Protein AF-A0A7S0CTA8-F1 (afdb_monomer_lite)

Sequence (219 aa):
KFVRYISKLVYDNGHRTMCLMKARNDEKKKVIGGICYRPFFKLRFAEIVFCAVVGHEQVRGCGSQLMNHLKEHLGKDGVTHFVTYADDGAVGFFKKQGFSAELNQPKKTYNGHIKEYKGGQLMDCKLDPTGVASLYHGLGDGQNVQDGVYPKGARVEVQFLDKKSETGHRWCAAKIVNSKVGKDGKIHYFIHYPGWNKKWDCWTVPEHIRPDLNYRVDP

Structure (mmCIF, N/CA/C/O backbone):
data_AF-A0A7S0CTA8-F1
#
_entry.id   AF-A0A7S0CTA8-F1
#
loop_
_atom_site.grou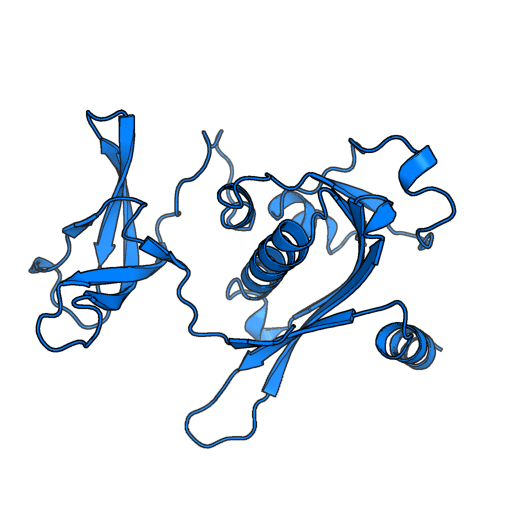p_PDB
_atom_site.id
_atom_site.type_symbol
_atom_site.label_atom_id
_atom_site.label_alt_id
_atom_site.label_comp_id
_atom_site.label_asym_id
_atom_site.label_entity_id
_atom_site.label_seq_id
_atom_site.pdbx_PDB_ins_code
_atom_site.Cartn_x
_atom_site.Cartn_y
_atom_site.Cartn_z
_atom_site.occupancy
_atom_site.B_iso_or_equiv
_atom_site.auth_seq_id
_atom_site.auth_comp_id
_atom_site.auth_asym_id
_atom_site.auth_atom_id
_atom_site.pdbx_PDB_model_num
ATOM 1 N N . LYS A 1 1 ? -7.062 -28.023 2.240 1.00 62.03 1 LYS A N 1
ATOM 2 C CA . LYS A 1 1 ? -7.596 -27.172 3.342 1.00 62.03 1 LYS A CA 1
ATOM 3 C C . LYS A 1 1 ? -7.294 -25.684 3.120 1.00 62.03 1 LYS A C 1
ATOM 5 O O . LYS A 1 1 ? -8.227 -24.900 3.179 1.00 62.03 1 LYS A O 1
ATOM 10 N N . PHE A 1 2 ? -6.057 -25.314 2.768 1.00 70.06 2 PHE A N 1
ATOM 11 C CA . PHE A 1 2 ? -5.647 -23.923 2.510 1.00 70.06 2 PHE A CA 1
ATOM 12 C C . PHE A 1 2 ? -6.347 -23.248 1.309 1.00 70.06 2 PHE A C 1
ATOM 14 O O . PHE A 1 2 ? -6.924 -22.182 1.466 1.00 70.06 2 PHE A O 1
ATOM 21 N N . VAL A 1 3 ? -6.422 -23.907 0.144 1.00 74.81 3 VAL A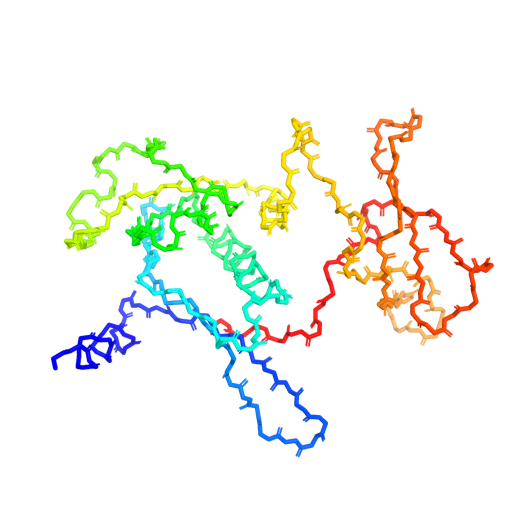 N 1
ATOM 22 C CA . VAL A 1 3 ? -7.109 -23.350 -1.046 1.00 74.81 3 VAL A CA 1
ATOM 23 C C . VAL A 1 3 ? -8.583 -23.033 -0.764 1.00 74.81 3 VAL A C 1
ATOM 25 O O . VAL A 1 3 ? -9.059 -21.948 -1.073 1.00 74.81 3 VAL A O 1
ATOM 28 N N . ARG A 1 4 ? -9.291 -23.940 -0.075 1.00 77.81 4 ARG A N 1
ATOM 29 C CA . ARG A 1 4 ? -10.695 -23.739 0.326 1.00 77.81 4 ARG A CA 1
ATOM 30 C C . ARG A 1 4 ? -10.869 -22.562 1.295 1.00 77.81 4 ARG A C 1
ATOM 32 O O . ARG A 1 4 ? -11.903 -21.906 1.264 1.00 77.81 4 ARG A O 1
ATOM 39 N N . TYR A 1 5 ? -9.875 -22.306 2.146 1.00 81.62 5 TYR A N 1
ATOM 40 C CA . TYR A 1 5 ? -9.869 -21.163 3.056 1.00 81.62 5 TYR A CA 1
ATOM 41 C C . TYR A 1 5 ? -9.707 -19.841 2.298 1.00 81.62 5 TYR A C 1
ATOM 43 O O . TYR A 1 5 ? -10.494 -18.923 2.517 1.00 81.62 5 TYR A O 1
ATOM 51 N N . ILE A 1 6 ? -8.759 -19.783 1.356 1.00 82.56 6 ILE A N 1
ATOM 52 C CA . ILE A 1 6 ? -8.546 -18.608 0.501 1.00 82.56 6 ILE A CA 1
ATOM 53 C C . ILE A 1 6 ? -9.799 -18.314 -0.317 1.00 82.56 6 ILE A C 1
ATOM 55 O O . ILE A 1 6 ? -10.314 -17.205 -0.247 1.00 82.56 6 ILE A O 1
ATOM 59 N N . SER A 1 7 ? -10.335 -19.304 -1.037 1.00 84.00 7 SER A N 1
ATOM 60 C CA . SER A 1 7 ? -11.529 -19.102 -1.864 1.00 84.00 7 SER A CA 1
ATOM 61 C C . SER A 1 7 ? -12.712 -18.610 -1.036 1.00 84.00 7 SER A C 1
ATOM 63 O O . SER A 1 7 ? -13.410 -17.701 -1.462 1.00 84.00 7 SER A O 1
ATOM 65 N N . LYS A 1 8 ? -12.914 -19.150 0.174 1.00 86.69 8 LYS A N 1
ATOM 66 C CA . LYS A 1 8 ? -13.998 -18.695 1.050 1.00 86.69 8 LYS A CA 1
ATOM 67 C C . LYS A 1 8 ? -13.886 -17.207 1.381 1.00 86.69 8 LYS A C 1
ATOM 69 O O . LYS A 1 8 ? -14.916 -16.565 1.480 1.00 86.69 8 LYS A O 1
ATOM 74 N N . LEU A 1 9 ? -12.676 -16.687 1.583 1.00 85.50 9 LEU A N 1
ATOM 75 C CA . LEU A 1 9 ? -12.471 -15.283 1.941 1.00 85.50 9 LEU A CA 1
ATOM 76 C C . LEU A 1 9 ? -12.464 -14.355 0.736 1.00 85.50 9 LEU A C 1
ATOM 78 O O . LEU A 1 9 ? -13.067 -13.296 0.796 1.00 85.50 9 LEU A O 1
ATOM 82 N N . VAL A 1 10 ? -11.833 -14.765 -0.362 1.00 86.88 10 VAL A N 1
ATOM 83 C CA . VAL A 1 10 ? -11.799 -13.971 -1.597 1.00 86.88 10 VAL A CA 1
ATOM 84 C C . VAL A 1 10 ? -13.204 -13.786 -2.180 1.00 86.88 10 VAL A C 1
ATOM 86 O O . VAL A 1 10 ? -13.493 -12.728 -2.724 1.00 86.88 10 VAL A O 1
ATOM 89 N N . TYR A 1 11 ? -14.084 -14.785 -2.041 1.00 87.31 11 TYR A N 1
ATOM 90 C CA . TYR A 1 11 ? -15.475 -14.724 -2.509 1.00 87.31 11 TYR A CA 1
ATOM 91 C C . TYR A 1 11 ? -16.486 -14.331 -1.419 1.00 87.31 11 TYR A C 1
ATOM 93 O O . TYR A 1 11 ? -17.692 -14.438 -1.635 1.00 87.31 11 TYR A O 1
ATOM 101 N N . ASP A 1 12 ? -16.031 -13.917 -0.236 1.00 90.44 12 ASP A N 1
ATOM 102 C CA . ASP A 1 12 ? -16.925 -13.430 0.813 1.00 90.44 12 ASP A CA 1
ATOM 103 C C . ASP A 1 12 ? -17.381 -11.998 0.499 1.00 90.44 12 ASP A C 1
ATOM 105 O O . ASP A 1 12 ? -16.560 -11.135 0.205 1.00 90.44 12 ASP A O 1
ATOM 109 N N . ASN A 1 13 ? -18.681 -11.718 0.620 1.00 86.75 13 ASN A N 1
ATOM 110 C CA . ASN A 1 13 ? -19.255 -10.403 0.289 1.00 86.75 13 ASN A CA 1
ATOM 111 C C . ASN A 1 13 ? -18.706 -9.246 1.143 1.00 86.75 13 ASN A C 1
ATOM 113 O O . ASN A 1 13 ? -18.844 -8.082 0.769 1.00 86.75 13 ASN A O 1
ATOM 117 N N . GLY A 1 14 ? -18.126 -9.538 2.311 1.00 88.44 14 GLY A N 1
ATOM 118 C CA . GLY A 1 14 ? -17.473 -8.539 3.150 1.00 88.44 14 GLY A CA 1
ATOM 119 C C . GLY A 1 14 ? -16.063 -8.178 2.683 1.00 88.44 14 GLY A C 1
ATOM 120 O O . GLY A 1 14 ? -15.514 -7.188 3.160 1.00 88.44 14 GLY A O 1
ATOM 121 N N . HIS A 1 15 ? -15.473 -8.960 1.780 1.00 93.06 15 HIS A N 1
ATOM 122 C CA . HIS A 1 15 ? -14.113 -8.779 1.294 1.00 93.06 15 HIS A CA 1
ATOM 123 C C . HIS A 1 15 ? -14.116 -8.186 -0.116 1.00 93.06 15 HIS A C 1
ATOM 125 O O . HIS A 1 15 ? -15.040 -8.366 -0.905 1.00 93.06 15 HIS A O 1
ATOM 131 N N . ARG A 1 16 ? -13.056 -7.449 -0.429 1.00 93.56 16 ARG A N 1
ATOM 132 C CA . ARG A 1 16 ? -12.786 -6.859 -1.740 1.00 93.56 16 ARG A CA 1
ATOM 133 C C . ARG A 1 16 ? -11.348 -7.162 -2.125 1.00 93.56 16 ARG A C 1
ATOM 135 O O . ARG A 1 16 ? -10.502 -7.328 -1.248 1.00 93.56 16 ARG A O 1
ATOM 142 N N . THR A 1 17 ? -11.064 -7.246 -3.421 1.00 93.25 17 THR A N 1
ATOM 143 C CA . THR A 1 17 ? -9.716 -7.564 -3.904 1.00 93.25 17 THR A CA 1
ATOM 144 C C . THR A 1 17 ? -9.284 -6.587 -4.980 1.00 93.25 17 THR A C 1
ATOM 146 O O . THR A 1 17 ? -9.761 -6.658 -6.104 1.00 93.25 17 THR A O 1
ATOM 149 N N . MET A 1 18 ? -8.303 -5.750 -4.651 1.00 91.00 18 MET A N 1
ATOM 150 C CA . MET A 1 18 ? -7.644 -4.889 -5.625 1.00 91.00 18 MET A CA 1
ATOM 151 C C . MET A 1 18 ? -6.635 -5.712 -6.426 1.00 91.00 18 MET A C 1
ATOM 153 O O . MET A 1 18 ? -5.738 -6.330 -5.842 1.00 91.00 18 MET A O 1
ATOM 157 N N . CYS A 1 19 ? -6.766 -5.723 -7.751 1.00 89.69 19 CYS A N 1
ATOM 158 C CA . CYS A 1 19 ? -5.948 -6.544 -8.641 1.00 89.69 19 CYS A CA 1
ATOM 159 C C . CYS A 1 19 ? -4.958 -5.699 -9.446 1.00 89.69 19 CYS A C 1
ATOM 161 O O . CYS A 1 19 ? -5.317 -4.700 -10.069 1.00 89.69 19 CYS A O 1
ATOM 163 N N . LEU A 1 20 ? -3.704 -6.153 -9.502 1.00 82.75 20 LEU A N 1
ATOM 164 C CA . LEU A 1 20 ? -2.698 -5.610 -10.408 1.00 82.75 20 LEU A CA 1
ATOM 165 C C . LEU A 1 20 ? -2.731 -6.393 -11.714 1.00 82.75 20 LEU A C 1
ATOM 167 O O . LEU A 1 20 ? -2.429 -7.593 -11.735 1.00 82.75 20 LEU A O 1
ATOM 171 N N . MET A 1 21 ? -3.062 -5.715 -12.809 1.00 82.56 21 MET A N 1
ATOM 172 C CA . MET A 1 21 ? -3.131 -6.330 -14.127 1.00 82.56 21 MET A CA 1
ATOM 173 C C . MET A 1 21 ? -2.030 -5.817 -15.045 1.00 82.56 21 MET A C 1
ATOM 175 O O . MET A 1 21 ? -1.797 -4.615 -15.181 1.00 82.56 21 MET A O 1
ATOM 179 N N . LYS A 1 22 ? -1.382 -6.753 -15.737 1.00 75.19 22 LYS A N 1
ATOM 180 C CA . LYS A 1 22 ? -0.426 -6.460 -16.801 1.00 75.19 22 LYS A CA 1
ATOM 181 C C . LYS A 1 22 ? -1.115 -6.645 -18.147 1.00 75.19 22 LYS A C 1
ATOM 183 O O . LYS A 1 22 ? -1.588 -7.741 -18.455 1.00 75.19 22 LYS A O 1
ATOM 188 N N . ALA A 1 23 ? -1.163 -5.576 -18.935 1.00 67.06 23 ALA A N 1
ATOM 189 C CA . ALA A 1 23 ? -1.496 -5.657 -20.350 1.00 67.06 23 ALA A CA 1
ATOM 190 C C . ALA A 1 23 ? -0.215 -5.969 -21.135 1.00 67.06 23 ALA A C 1
ATOM 192 O O . ALA A 1 23 ? 0.830 -5.362 -20.889 1.00 67.06 23 ALA A O 1
ATOM 193 N N . ARG A 1 24 ? -0.277 -6.925 -22.059 1.00 58.31 24 ARG A N 1
ATOM 194 C CA . ARG A 1 24 ? 0.709 -7.059 -23.136 1.00 58.31 24 ARG A CA 1
ATOM 195 C C . ARG A 1 24 ? 0.019 -6.651 -24.431 1.00 58.31 24 ARG A C 1
ATOM 197 O O . ARG A 1 24 ? -1.159 -6.953 -24.586 1.00 58.31 24 ARG A O 1
ATOM 204 N N . ASN A 1 25 ? 0.736 -5.928 -25.290 1.00 52.78 25 ASN A N 1
ATOM 205 C CA . ASN A 1 25 ? 0.257 -5.429 -26.582 1.00 52.78 25 ASN A CA 1
ATOM 206 C C . ASN A 1 25 ? -0.387 -6.576 -27.394 1.00 52.78 25 ASN A C 1
ATOM 208 O O . ASN A 1 25 ? 0.345 -7.365 -27.977 1.00 52.78 25 ASN A O 1
ATOM 212 N N . ASP A 1 26 ? -1.725 -6.650 -27.383 1.00 56.88 26 ASP A N 1
ATOM 213 C CA . ASP A 1 26 ? -2.615 -7.662 -27.997 1.00 56.88 26 ASP A CA 1
ATOM 214 C C . ASP A 1 26 ? -2.883 -9.002 -27.268 1.00 56.88 26 ASP A C 1
ATOM 216 O O . ASP A 1 26 ? -3.508 -9.895 -27.839 1.00 56.88 26 ASP A O 1
ATOM 220 N N . GLU A 1 27 ? -2.558 -9.154 -25.977 1.00 61.00 27 GLU A N 1
ATOM 221 C CA . GLU A 1 27 ? -2.942 -10.351 -25.194 1.00 61.00 27 GLU A CA 1
ATOM 222 C C . GLU A 1 27 ? -3.949 -10.078 -24.061 1.00 61.00 27 GLU A C 1
ATOM 224 O O . GLU A 1 27 ? -4.073 -8.969 -23.531 1.00 61.00 27 GLU A O 1
ATOM 229 N N . LYS A 1 28 ? -4.658 -11.145 -23.645 1.00 64.50 28 LYS A N 1
ATOM 230 C CA . LYS A 1 28 ? -5.596 -11.149 -22.508 1.00 64.50 28 LYS A CA 1
ATOM 231 C C . LYS A 1 28 ? -4.927 -10.583 -21.248 1.00 64.50 28 LYS A C 1
ATOM 233 O O . LYS A 1 28 ? -3.828 -10.998 -20.878 1.00 64.50 28 LYS A O 1
ATOM 238 N N . LYS A 1 29 ? -5.627 -9.674 -20.555 1.00 74.38 29 LYS A N 1
ATOM 239 C CA . LYS A 1 29 ? -5.195 -9.097 -19.270 1.00 74.38 29 LYS A CA 1
ATOM 240 C C . LYS A 1 29 ? -4.797 -10.216 -18.301 1.00 74.38 29 LYS A C 1
ATOM 242 O O . LYS A 1 29 ? -5.601 -11.105 -18.021 1.00 74.38 29 LYS A O 1
ATOM 247 N N . LYS A 1 30 ? -3.571 -10.161 -17.775 1.00 84.12 30 LYS A N 1
ATOM 248 C CA . LYS A 1 30 ? -3.063 -11.137 -16.804 1.00 84.12 30 LYS A CA 1
ATOM 249 C C . LYS A 1 30 ? -2.952 -10.501 -15.424 1.00 84.12 30 LYS A C 1
ATOM 251 O O . LYS A 1 30 ? -2.289 -9.474 -15.274 1.00 84.12 30 LYS A O 1
ATOM 256 N N . VAL A 1 31 ? -3.554 -11.135 -14.420 1.00 87.00 31 VAL A N 1
ATOM 257 C CA . VAL A 1 31 ? -3.375 -10.756 -13.011 1.00 87.00 31 VAL A CA 1
ATOM 258 C C . VAL A 1 31 ? -1.965 -11.151 -12.575 1.00 87.00 31 VAL A C 1
ATOM 260 O O . VAL A 1 31 ? -1.559 -12.305 -12.717 1.00 87.00 31 VAL A O 1
ATOM 263 N N . ILE A 1 32 ? -1.206 -10.178 -12.077 1.00 86.31 32 ILE A N 1
ATOM 264 C CA . ILE A 1 32 ? 0.186 -10.346 -11.630 1.00 86.31 32 ILE A CA 1
ATOM 265 C C . ILE A 1 32 ? 0.362 -10.105 -10.126 1.00 86.31 32 ILE A C 1
ATOM 267 O O . ILE A 1 32 ? 1.438 -10.344 -9.580 1.00 86.31 32 ILE A O 1
ATOM 271 N N . GLY A 1 33 ? -0.692 -9.672 -9.443 1.00 89.69 33 GLY A N 1
ATOM 272 C CA . GLY A 1 33 ? -0.740 -9.537 -7.995 1.00 89.69 33 GLY A CA 1
ATOM 273 C C . GLY A 1 33 ? -2.099 -9.029 -7.535 1.00 89.69 33 GLY A C 1
ATOM 274 O O . GLY A 1 33 ? -2.933 -8.647 -8.357 1.00 89.69 33 GLY A O 1
ATOM 275 N N . GLY A 1 34 ? -2.311 -9.006 -6.228 1.00 91.94 34 GLY A N 1
ATOM 276 C CA . GLY A 1 34 ? -3.501 -8.417 -5.640 1.00 91.94 34 GLY A CA 1
ATOM 277 C C . GLY A 1 34 ? -3.436 -8.309 -4.124 1.00 91.94 34 GLY A C 1
ATOM 278 O O . GLY A 1 34 ? -2.635 -8.978 -3.462 1.00 91.94 34 GLY A O 1
ATOM 279 N N . ILE A 1 35 ? -4.298 -7.448 -3.593 1.00 94.38 35 ILE A N 1
ATOM 280 C CA . ILE A 1 35 ? -4.524 -7.285 -2.160 1.00 94.38 35 ILE A CA 1
ATOM 281 C C . ILE A 1 35 ? -6.003 -7.537 -1.878 1.00 94.38 35 ILE A C 1
ATOM 283 O O . ILE A 1 35 ? -6.861 -6.787 -2.340 1.00 94.38 35 ILE A O 1
ATOM 287 N N . CYS A 1 36 ? -6.290 -8.588 -1.115 1.00 94.50 36 CYS A N 1
ATOM 288 C CA . CYS A 1 36 ? -7.614 -8.864 -0.572 1.00 94.50 36 CYS A CA 1
ATOM 289 C C . CYS A 1 36 ? -7.732 -8.181 0.790 1.00 94.50 36 CYS A C 1
ATOM 291 O O . CYS A 1 36 ? -6.910 -8.415 1.681 1.00 94.50 36 CYS A O 1
ATOM 293 N N . TYR A 1 37 ? -8.761 -7.365 0.962 1.00 94.69 37 TYR A N 1
ATOM 294 C CA . TYR A 1 37 ? -8.994 -6.574 2.159 1.00 94.69 37 TYR A CA 1
ATOM 295 C C . TYR A 1 37 ? -10.475 -6.579 2.546 1.00 94.69 37 TYR A C 1
ATOM 297 O O . TYR A 1 37 ? -11.356 -6.852 1.732 1.00 94.69 37 TYR A O 1
ATOM 305 N N . ARG A 1 38 ? -10.755 -6.255 3.804 1.00 94.50 38 ARG A N 1
ATOM 306 C CA . ARG A 1 38 ? -12.100 -6.120 4.357 1.00 94.50 38 ARG A CA 1
ATOM 307 C C . ARG A 1 38 ? -12.264 -4.722 4.955 1.00 94.50 38 ARG A C 1
ATOM 309 O O . ARG A 1 38 ? -11.670 -4.441 5.998 1.00 94.50 38 ARG A O 1
ATOM 316 N N . PRO A 1 39 ? -13.031 -3.825 4.316 1.00 92.62 39 PRO A N 1
ATOM 317 C CA . PRO A 1 39 ? -13.219 -2.474 4.824 1.00 92.62 39 PRO A CA 1
ATOM 318 C C . PRO A 1 39 ? -14.298 -2.419 5.913 1.00 92.62 39 PRO A C 1
ATOM 320 O O . PRO A 1 39 ? -15.378 -2.993 5.780 1.00 92.62 39 PRO A O 1
ATOM 323 N N . PHE A 1 40 ? -14.038 -1.649 6.967 1.00 91.38 40 PHE A N 1
ATOM 324 C CA . PHE A 1 40 ? -14.989 -1.313 8.024 1.00 91.38 40 PHE A CA 1
ATOM 325 C C . PHE A 1 40 ? -15.231 0.199 8.023 1.00 91.38 40 PHE A C 1
ATOM 327 O O . PHE A 1 40 ? -14.810 0.909 8.933 1.00 91.38 40 PHE A O 1
ATOM 334 N N . PHE A 1 41 ? -15.924 0.709 6.998 1.00 88.81 41 PHE A N 1
ATOM 335 C CA . PHE A 1 41 ? -16.084 2.154 6.764 1.00 88.81 41 PHE A CA 1
ATOM 336 C C . PHE A 1 41 ? -16.612 2.928 7.984 1.00 88.81 41 PHE A C 1
ATOM 338 O O . PHE A 1 41 ? -16.088 3.988 8.312 1.00 88.81 41 PHE A O 1
ATOM 345 N N . LYS A 1 42 ? -17.579 2.366 8.728 1.00 86.75 42 LYS A N 1
ATOM 346 C CA . LYS A 1 42 ? -18.113 2.980 9.962 1.00 86.75 42 LYS A CA 1
ATOM 347 C C . LYS A 1 42 ? -17.059 3.145 11.063 1.00 86.75 42 LYS A C 1
ATOM 349 O O . LYS A 1 42 ? -17.122 4.095 11.831 1.00 86.75 42 LYS A O 1
ATOM 354 N N . LEU A 1 43 ? -16.108 2.215 11.135 1.00 87.62 43 LEU A N 1
ATOM 355 C CA . LEU A 1 43 ? -15.011 2.208 12.106 1.00 87.62 43 LEU A CA 1
ATOM 356 C C . LEU A 1 43 ? -13.735 2.850 11.540 1.00 87.62 43 LEU A C 1
ATOM 358 O O . LEU A 1 43 ? -12.735 2.949 12.243 1.00 87.62 43 LEU A O 1
ATOM 362 N N . ARG A 1 44 ? -13.779 3.306 10.281 1.00 88.81 44 ARG A N 1
ATOM 363 C CA . ARG A 1 44 ? -12.693 3.987 9.567 1.00 88.81 44 ARG A CA 1
ATOM 364 C C . ARG A 1 44 ? -11.385 3.193 9.499 1.00 88.81 44 ARG A C 1
ATOM 366 O O . ARG A 1 44 ? -10.315 3.786 9.399 1.00 88.81 44 ARG A O 1
ATOM 373 N N . PHE A 1 45 ? -11.454 1.867 9.493 1.00 91.25 45 PHE A N 1
ATOM 374 C CA . PHE A 1 45 ? -10.284 1.021 9.259 1.00 91.25 45 PHE A CA 1
ATOM 375 C C . PHE A 1 45 ? -10.580 -0.067 8.225 1.00 91.25 45 PHE A C 1
ATOM 377 O O . PHE A 1 45 ? -11.739 -0.334 7.902 1.00 91.25 45 PHE A O 1
ATOM 384 N N . ALA A 1 46 ? -9.536 -0.699 7.701 1.00 93.06 46 ALA A N 1
ATOM 385 C CA . ALA A 1 46 ? -9.659 -1.884 6.863 1.00 93.06 46 ALA A CA 1
ATOM 386 C C . ALA A 1 46 ? -8.629 -2.951 7.257 1.00 93.06 46 ALA A C 1
ATOM 388 O O . ALA A 1 46 ? -7.483 -2.645 7.585 1.00 93.06 46 ALA A O 1
ATOM 389 N N . GLU A 1 47 ? -9.054 -4.210 7.226 1.00 94.12 47 GLU A N 1
ATOM 390 C CA . GLU A 1 47 ? -8.197 -5.375 7.454 1.00 94.12 47 GLU A CA 1
ATOM 391 C C . GLU A 1 47 ? -7.595 -5.822 6.118 1.00 94.12 47 GLU A C 1
ATOM 393 O O . GLU A 1 47 ? -8.335 -6.099 5.175 1.00 94.12 47 GLU A O 1
ATOM 398 N N . ILE A 1 48 ? -6.271 -5.915 6.020 1.00 94.25 48 ILE A N 1
ATOM 399 C CA . ILE A 1 48 ? -5.601 -6.565 4.889 1.00 94.25 48 ILE A CA 1
ATOM 400 C C . ILE A 1 48 ? -5.502 -8.056 5.209 1.00 94.25 48 ILE A C 1
ATOM 402 O O . ILE A 1 48 ? -4.868 -8.451 6.182 1.00 94.25 48 ILE A O 1
ATOM 406 N N . VAL A 1 49 ? -6.153 -8.876 4.385 1.00 92.06 49 VAL A N 1
ATOM 407 C CA . VAL A 1 49 ? -6.299 -10.322 4.606 1.00 92.06 49 VAL A CA 1
ATOM 408 C C . VAL A 1 49 ? -5.272 -11.106 3.799 1.00 92.06 49 VAL A C 1
ATOM 410 O O . VAL A 1 49 ? -4.640 -12.018 4.323 1.00 92.06 49 VAL A O 1
ATOM 413 N N . PHE A 1 50 ? -5.077 -10.743 2.529 1.00 91.19 50 PHE A N 1
ATOM 414 C CA . PHE A 1 50 ? -4.045 -11.333 1.677 1.00 91.19 50 PHE A CA 1
ATOM 415 C C . PHE A 1 50 ? -3.341 -10.249 0.875 1.00 91.19 50 PHE A C 1
ATOM 417 O O . PHE A 1 50 ? -3.990 -9.361 0.332 1.00 91.19 50 PHE A O 1
ATOM 424 N N . CYS A 1 51 ? -2.025 -10.361 0.735 1.00 90.69 51 CYS A N 1
ATOM 425 C CA . CYS A 1 51 ? -1.225 -9.513 -0.139 1.00 90.69 51 CYS A CA 1
ATOM 426 C C . CYS A 1 51 ? -0.226 -10.399 -0.879 1.00 90.69 51 CYS A C 1
ATOM 428 O O . CYS A 1 51 ? 0.634 -11.015 -0.252 1.00 90.69 51 CYS A O 1
ATOM 430 N N . ALA A 1 52 ? -0.346 -10.491 -2.203 1.00 89.00 52 ALA A N 1
ATOM 431 C CA . ALA A 1 52 ? 0.515 -11.353 -3.001 1.00 89.00 52 ALA A CA 1
ATOM 432 C C . ALA A 1 52 ? 0.833 -10.738 -4.365 1.00 89.00 52 ALA A C 1
ATOM 434 O O . ALA A 1 52 ? -0.032 -10.187 -5.043 1.00 89.00 52 ALA A O 1
ATOM 435 N N . VAL A 1 53 ? 2.083 -10.893 -4.794 1.00 82.38 53 VAL A N 1
ATOM 436 C CA . VAL A 1 53 ? 2.561 -10.562 -6.142 1.00 82.38 53 VAL A CA 1
ATOM 437 C C . VAL A 1 53 ? 3.293 -11.781 -6.686 1.00 82.38 53 VAL A C 1
ATOM 439 O O . VAL A 1 53 ? 4.001 -12.464 -5.941 1.00 82.38 53 VAL A O 1
ATOM 442 N N . VAL A 1 54 ? 3.120 -12.069 -7.976 1.00 79.75 54 VAL A N 1
ATOM 443 C CA . VAL A 1 54 ? 3.773 -13.204 -8.638 1.00 79.75 54 VAL A CA 1
ATOM 444 C C . VAL A 1 54 ? 5.298 -13.044 -8.563 1.00 79.75 54 VAL A C 1
ATOM 446 O O . VAL A 1 54 ? 5.821 -11.967 -8.834 1.00 79.75 54 VAL A O 1
ATOM 449 N N . GLY A 1 55 ? 6.016 -14.120 -8.216 1.00 72.69 55 GLY A N 1
ATOM 450 C CA . GLY A 1 55 ? 7.440 -14.091 -7.837 1.00 72.69 55 GLY A CA 1
ATOM 451 C C . GLY A 1 55 ? 8.370 -13.305 -8.770 1.00 72.69 55 GLY A C 1
ATOM 452 O O . GLY A 1 55 ? 9.140 -12.471 -8.309 1.00 72.69 55 GLY A O 1
ATOM 453 N N . HIS A 1 56 ? 8.250 -13.484 -10.090 1.00 68.62 56 HIS A N 1
ATOM 454 C CA . HIS A 1 56 ? 9.091 -12.771 -11.066 1.00 68.62 56 HIS A CA 1
ATOM 455 C C . HIS A 1 56 ? 8.822 -11.252 -11.151 1.00 68.62 56 HIS A C 1
ATOM 457 O O . HIS A 1 56 ? 9.619 -10.523 -11.735 1.00 68.62 56 HIS A O 1
ATOM 463 N N . GLU A 1 57 ? 7.724 -10.759 -10.571 1.00 59.69 57 GLU A N 1
ATOM 464 C CA . GLU A 1 57 ? 7.365 -9.333 -10.507 1.00 59.69 57 GLU A CA 1
ATOM 465 C C . GLU A 1 57 ? 7.608 -8.722 -9.105 1.00 59.69 57 GLU A C 1
ATOM 467 O O . GLU A 1 57 ? 7.515 -7.504 -8.946 1.00 59.69 57 GLU A O 1
ATOM 472 N N . GLN A 1 58 ? 7.968 -9.517 -8.083 1.00 57.72 58 GLN A N 1
ATOM 473 C CA . GLN A 1 58 ? 8.146 -9.038 -6.698 1.00 57.72 58 GLN A CA 1
ATOM 474 C C . GLN A 1 58 ? 9.255 -7.980 -6.555 1.00 57.72 58 GLN A C 1
ATOM 476 O O . GLN A 1 58 ? 9.114 -7.040 -5.776 1.00 57.72 58 GLN A O 1
ATOM 481 N N . VAL A 1 59 ? 10.322 -8.069 -7.356 1.00 57.56 59 VAL A N 1
ATOM 482 C CA . VAL A 1 59 ? 11.495 -7.169 -7.282 1.00 57.56 59 VAL A CA 1
ATOM 483 C C . VAL A 1 59 ? 11.280 -5.850 -8.046 1.00 57.56 59 VAL A C 1
ATOM 485 O O . VAL A 1 59 ? 12.134 -4.971 -8.049 1.00 57.56 59 VAL A O 1
ATOM 488 N N . ARG A 1 60 ? 10.130 -5.674 -8.711 1.00 63.16 60 ARG A N 1
ATOM 489 C CA . ARG A 1 60 ? 9.868 -4.522 -9.597 1.00 63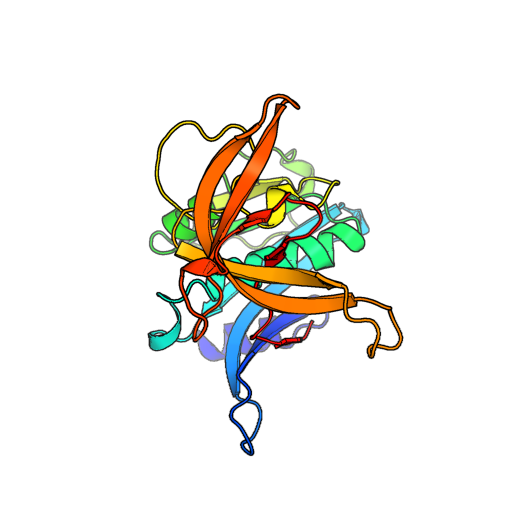.16 60 ARG A CA 1
ATOM 490 C C . ARG A 1 60 ? 9.037 -3.416 -8.940 1.00 63.16 60 ARG A C 1
ATOM 492 O O . ARG A 1 60 ? 8.570 -2.519 -9.633 1.00 63.16 60 ARG A O 1
ATOM 499 N N . GLY A 1 61 ? 8.837 -3.482 -7.621 1.00 69.62 61 GLY A N 1
ATOM 500 C CA . GLY A 1 61 ? 8.041 -2.503 -6.871 1.00 69.62 61 GLY A CA 1
ATOM 501 C C . GLY A 1 61 ? 6.525 -2.680 -7.014 1.00 69.62 61 GLY A C 1
ATOM 502 O O . GLY A 1 61 ? 5.768 -1.867 -6.492 1.00 69.62 61 GLY A O 1
ATOM 503 N N . CYS A 1 62 ? 6.061 -3.752 -7.667 1.00 76.50 62 CYS A N 1
ATOM 504 C CA . CYS A 1 62 ? 4.639 -4.019 -7.898 1.00 76.50 62 CYS A CA 1
ATOM 505 C C . CYS A 1 62 ? 3.822 -4.107 -6.598 1.00 76.50 62 CYS A C 1
ATOM 507 O O . CYS A 1 62 ? 2.703 -3.605 -6.543 1.00 76.50 62 CYS A O 1
ATOM 509 N N . GLY A 1 63 ? 4.384 -4.701 -5.538 1.00 81.06 63 GLY A N 1
ATOM 510 C CA . GLY A 1 63 ? 3.715 -4.784 -4.233 1.00 81.06 63 GLY A CA 1
ATOM 511 C C . GLY A 1 63 ? 3.533 -3.414 -3.579 1.00 81.06 63 GLY A C 1
ATOM 512 O O . GLY A 1 63 ? 2.474 -3.121 -3.032 1.00 81.06 63 GLY A O 1
ATOM 513 N N . SER A 1 64 ? 4.539 -2.547 -3.692 1.00 78.44 64 SER A N 1
ATOM 514 C CA . SER A 1 64 ? 4.462 -1.169 -3.203 1.00 78.44 64 SER A CA 1
ATOM 515 C C . SER A 1 64 ? 3.471 -0.340 -4.013 1.00 78.44 64 SER A C 1
ATOM 517 O O . SER A 1 64 ? 2.662 0.367 -3.429 1.00 78.44 64 SER A O 1
ATOM 519 N N . GLN A 1 65 ? 3.449 -0.488 -5.340 1.00 76.06 65 GLN A N 1
ATOM 520 C CA . GLN A 1 65 ? 2.443 0.165 -6.184 1.00 76.06 65 GLN A CA 1
ATOM 521 C C . GLN A 1 65 ? 1.019 -0.258 -5.807 1.00 76.06 65 GLN A C 1
ATOM 523 O O . GLN A 1 65 ? 0.165 0.603 -5.614 1.00 76.06 65 GLN A O 1
ATOM 528 N N . LEU A 1 66 ? 0.7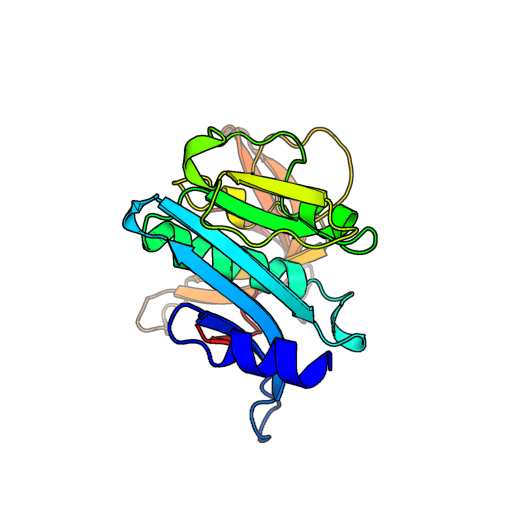72 -1.561 -5.638 1.00 83.00 66 LEU A N 1
ATOM 529 C CA . LEU A 1 66 ? -0.519 -2.076 -5.170 1.00 83.00 66 LEU A CA 1
ATOM 530 C C . LEU A 1 66 ? -0.927 -1.470 -3.825 1.00 83.00 66 LEU A C 1
ATOM 532 O O . LEU A 1 66 ? -2.057 -1.016 -3.674 1.00 83.00 66 LEU A O 1
ATOM 536 N N . MET A 1 67 ? -0.004 -1.435 -2.862 1.00 87.00 67 MET A N 1
ATOM 537 C CA . MET A 1 67 ? -0.272 -0.862 -1.545 1.00 87.00 67 MET A CA 1
ATOM 538 C C . MET A 1 67 ? -0.587 0.634 -1.629 1.00 87.00 67 MET A C 1
ATOM 540 O O . MET A 1 67 ? -1.526 1.100 -0.990 1.00 87.00 67 MET A O 1
ATOM 544 N N . ASN A 1 68 ? 0.159 1.386 -2.436 1.00 81.50 68 ASN A N 1
ATOM 545 C CA . ASN A 1 68 ? -0.060 2.816 -2.625 1.00 81.50 68 ASN A CA 1
ATOM 546 C C . ASN A 1 68 ? -1.443 3.097 -3.228 1.00 81.50 68 ASN A C 1
ATOM 548 O O . ASN A 1 68 ? -2.174 3.945 -2.720 1.00 81.50 68 ASN A O 1
ATOM 552 N N . HIS A 1 69 ? -1.832 2.342 -4.261 1.00 81.94 69 HIS A N 1
ATOM 553 C CA . HIS A 1 69 ? -3.165 2.449 -4.854 1.00 81.94 69 HIS A CA 1
ATOM 554 C C . HIS A 1 69 ? -4.269 2.082 -3.862 1.00 81.94 69 HIS A C 1
ATOM 556 O O . HIS A 1 69 ? -5.293 2.761 -3.812 1.00 81.94 69 HIS A O 1
ATOM 562 N N . LEU A 1 70 ? -4.055 1.058 -3.033 1.00 88.06 70 LEU A N 1
ATOM 563 C CA . LEU A 1 70 ? -5.008 0.676 -1.996 1.00 88.06 70 LEU A CA 1
ATOM 564 C C . LEU A 1 70 ? -5.184 1.781 -0.946 1.00 88.06 70 LEU A C 1
ATOM 566 O O . LEU A 1 70 ? -6.314 2.106 -0.583 1.00 88.06 70 LEU A O 1
ATOM 570 N N . LYS A 1 71 ? -4.076 2.375 -0.485 1.00 86.12 71 LYS A N 1
ATOM 571 C CA . LYS A 1 71 ? -4.069 3.511 0.448 1.00 86.12 71 LYS A CA 1
ATOM 572 C C . LYS A 1 71 ? -4.833 4.703 -0.110 1.00 86.12 71 LYS A C 1
ATOM 574 O O . LYS A 1 71 ? -5.646 5.284 0.599 1.00 86.12 71 LYS A O 1
ATOM 579 N N . GLU A 1 72 ? -4.593 5.053 -1.370 1.00 80.88 72 GLU A N 1
ATOM 580 C CA . GLU A 1 72 ? -5.289 6.160 -2.024 1.00 80.88 72 GLU A CA 1
ATOM 581 C C . GLU A 1 72 ? -6.786 5.867 -2.193 1.00 80.88 72 GLU A C 1
ATOM 583 O O . GLU A 1 72 ? -7.622 6.707 -1.864 1.00 80.88 72 GLU A O 1
ATOM 588 N N . HIS A 1 73 ? -7.130 4.669 -2.675 1.00 84.31 73 HIS A N 1
ATOM 589 C CA . HIS A 1 73 ? -8.511 4.258 -2.913 1.00 84.31 73 HIS A CA 1
ATOM 590 C C . HIS A 1 73 ? -9.339 4.294 -1.626 1.00 84.31 73 HIS A C 1
ATOM 592 O O . HIS A 1 73 ? -10.366 4.962 -1.567 1.00 84.31 73 HIS A O 1
ATOM 598 N N . LEU A 1 74 ? -8.858 3.643 -0.567 1.00 86.50 74 LEU A N 1
ATOM 599 C CA . LEU A 1 74 ? -9.596 3.563 0.692 1.00 86.50 74 LEU A CA 1
ATOM 600 C C . LEU A 1 74 ? -9.494 4.840 1.528 1.00 86.50 74 LEU A C 1
ATOM 602 O O . LEU A 1 74 ? -10.417 5.144 2.283 1.00 86.50 74 LEU A O 1
ATOM 606 N N . GLY A 1 75 ? -8.422 5.618 1.362 1.00 83.19 75 GLY A N 1
ATOM 607 C CA . GLY A 1 75 ? -8.309 6.951 1.950 1.00 83.19 75 GLY A CA 1
ATOM 608 C C . GLY A 1 75 ? -9.414 7.891 1.459 1.00 83.19 75 GLY A C 1
ATOM 609 O O . GLY A 1 75 ? -10.027 8.582 2.273 1.00 83.19 75 GLY A O 1
ATOM 610 N N . LYS A 1 76 ? -9.741 7.856 0.156 1.00 79.38 76 LYS A N 1
ATOM 611 C CA . LYS A 1 76 ? -10.877 8.605 -0.421 1.00 79.38 76 LYS A CA 1
ATOM 612 C C . LYS A 1 76 ? -12.221 8.168 0.166 1.00 79.38 76 LYS A C 1
ATOM 614 O O . LYS A 1 76 ? -13.078 9.012 0.408 1.00 79.38 76 LYS A O 1
ATOM 619 N N . ASP A 1 77 ? -12.357 6.885 0.487 1.00 81.69 77 ASP A N 1
ATOM 620 C CA . ASP A 1 77 ? -13.550 6.316 1.127 1.00 81.69 77 ASP A CA 1
ATOM 621 C C . ASP A 1 77 ? -13.588 6.527 2.660 1.00 81.69 77 ASP A C 1
ATOM 623 O O . ASP A 1 77 ? -14.444 5.982 3.361 1.00 81.69 77 ASP A O 1
ATOM 627 N N . GLY A 1 78 ? -12.665 7.322 3.216 1.00 81.94 78 GLY A N 1
ATOM 628 C CA . GLY A 1 78 ? -12.663 7.728 4.625 1.00 81.94 78 GLY A CA 1
ATOM 629 C C . GLY A 1 78 ? -11.990 6.746 5.591 1.00 81.94 78 GLY A C 1
ATOM 630 O O . GLY A 1 78 ? -12.013 6.983 6.810 1.00 81.94 78 GLY A O 1
ATOM 631 N N . VAL A 1 79 ? -11.364 5.681 5.080 1.00 89.00 79 VAL A N 1
ATOM 632 C CA . VAL A 1 79 ? -10.499 4.793 5.870 1.00 89.00 79 VAL A CA 1
ATOM 633 C C . VAL A 1 79 ? -9.275 5.579 6.330 1.00 89.00 79 VAL A C 1
ATOM 635 O O . VAL A 1 79 ? -8.657 6.306 5.560 1.00 89.00 79 VAL A O 1
ATOM 638 N N . THR A 1 80 ? -8.924 5.447 7.605 1.00 87.31 80 THR A N 1
ATOM 639 C CA . THR A 1 80 ? -7.776 6.131 8.211 1.00 87.31 80 THR A CA 1
ATOM 640 C C . THR A 1 80 ? -6.708 5.169 8.698 1.00 87.31 80 THR A C 1
ATOM 642 O O . THR A 1 80 ? -5.598 5.614 8.965 1.00 87.31 80 THR A O 1
ATOM 645 N N . HIS A 1 81 ? -7.018 3.878 8.842 1.00 89.56 81 HIS A N 1
ATOM 646 C CA . HIS A 1 81 ? -6.073 2.887 9.354 1.00 89.56 81 HIS A CA 1
ATOM 647 C C . HIS A 1 81 ? -6.177 1.564 8.600 1.00 89.56 81 HIS A C 1
ATOM 649 O O . HIS A 1 81 ? -7.274 1.098 8.279 1.00 89.56 81 HIS A O 1
ATOM 655 N N . PHE A 1 82 ? -5.030 0.939 8.366 1.00 92.62 82 PHE A N 1
ATOM 656 C CA . PHE A 1 82 ? -4.939 -0.452 7.956 1.00 92.62 82 PHE A CA 1
ATOM 657 C C . PHE A 1 82 ? -4.440 -1.313 9.091 1.00 92.62 82 PHE A C 1
ATOM 659 O O . PHE A 1 82 ? -3.504 -0.944 9.791 1.00 92.62 82 PHE A O 1
ATOM 666 N N . VAL A 1 83 ? -5.027 -2.496 9.207 1.00 92.56 83 VAL A N 1
ATOM 667 C CA . VAL A 1 83 ? -4.606 -3.517 10.158 1.00 92.56 83 VAL A CA 1
ATOM 668 C C . VAL A 1 83 ? -4.325 -4.800 9.390 1.00 92.56 83 VAL A C 1
ATOM 670 O O . VAL A 1 83 ? -5.068 -5.154 8.477 1.00 92.56 83 VAL A O 1
ATOM 673 N N . THR A 1 84 ? -3.245 -5.495 9.727 1.00 92.88 84 THR A N 1
ATOM 674 C CA . THR A 1 84 ? -2.871 -6.756 9.079 1.00 92.88 84 THR A CA 1
ATOM 675 C C . THR A 1 84 ? -2.197 -7.699 10.065 1.00 92.88 84 THR A C 1
ATOM 677 O O . THR A 1 84 ? -1.523 -7.251 10.991 1.00 92.88 84 THR A O 1
ATOM 680 N N . TYR A 1 85 ? -2.343 -9.002 9.841 1.00 92.12 85 TYR A N 1
ATOM 681 C CA . TYR A 1 85 ? -1.469 -10.007 10.439 1.00 92.12 85 TYR A CA 1
ATOM 682 C C . TYR A 1 85 ? -0.398 -10.381 9.416 1.00 92.12 85 TYR A C 1
ATOM 684 O O . TYR A 1 85 ? -0.684 -11.054 8.427 1.00 92.12 85 TYR A O 1
ATOM 692 N N . ALA A 1 86 ? 0.831 -9.926 9.644 1.00 90.31 86 ALA A N 1
ATOM 693 C CA . ALA A 1 86 ? 1.974 -10.219 8.790 1.00 90.31 86 ALA A CA 1
ATOM 694 C C . ALA A 1 86 ? 2.678 -11.499 9.254 1.00 90.31 86 ALA A C 1
ATOM 696 O O . ALA A 1 86 ? 2.949 -11.647 10.442 1.00 90.31 86 ALA A O 1
ATOM 697 N N . ASP A 1 87 ? 3.005 -12.404 8.335 1.00 88.50 87 ASP A N 1
ATOM 698 C CA . ASP A 1 87 ? 3.941 -13.492 8.618 1.00 88.50 87 ASP A CA 1
ATOM 699 C C . ASP A 1 87 ? 5.385 -12.962 8.673 1.00 88.50 87 ASP A C 1
ATOM 701 O O . ASP A 1 87 ? 5.682 -11.871 8.177 1.00 88.50 87 ASP A O 1
ATOM 705 N N . ASP A 1 88 ? 6.301 -13.739 9.256 1.00 85.56 88 ASP A N 1
ATOM 706 C CA . ASP A 1 88 ? 7.705 -13.335 9.444 1.00 85.56 88 ASP A CA 1
ATOM 707 C C . ASP A 1 88 ? 8.377 -12.881 8.133 1.00 85.56 88 ASP A C 1
ATOM 709 O O . ASP A 1 88 ? 9.200 -11.962 8.126 1.00 85.56 88 ASP A O 1
ATOM 713 N N . GLY A 1 89 ? 7.983 -13.486 7.006 1.00 84.25 89 GLY A N 1
ATOM 714 C CA . GLY A 1 89 ? 8.469 -13.143 5.669 1.00 84.25 89 GLY A CA 1
ATOM 715 C C . GLY A 1 89 ? 7.945 -11.809 5.124 1.00 84.25 89 GLY A C 1
ATOM 716 O O . GLY A 1 89 ? 8.638 -11.162 4.335 1.00 84.25 89 GLY A O 1
ATOM 717 N N . ALA A 1 90 ? 6.759 -11.358 5.543 1.00 84.75 90 ALA A N 1
ATOM 718 C CA . ALA A 1 90 ? 6.157 -10.108 5.085 1.00 84.75 90 ALA A CA 1
ATOM 719 C C . ALA A 1 90 ? 6.344 -8.931 6.051 1.00 84.75 90 ALA A C 1
ATOM 721 O O . ALA A 1 90 ? 6.153 -7.789 5.623 1.00 84.75 90 ALA A O 1
ATOM 722 N N . VAL A 1 91 ? 6.758 -9.145 7.308 1.00 86.81 91 VAL A N 1
ATOM 723 C CA . VAL A 1 91 ? 6.981 -8.050 8.280 1.00 86.81 91 VAL A CA 1
ATOM 724 C C . VAL A 1 91 ? 7.876 -6.956 7.690 1.00 86.81 91 VAL A C 1
ATOM 726 O O . VAL A 1 91 ? 7.558 -5.771 7.784 1.00 86.81 91 VAL A O 1
ATOM 729 N N . GLY A 1 92 ? 8.974 -7.329 7.024 1.00 84.75 92 GLY A N 1
ATOM 730 C CA . GLY A 1 92 ? 9.881 -6.367 6.390 1.00 84.75 92 GLY A CA 1
ATOM 731 C C . GLY A 1 92 ? 9.220 -5.552 5.272 1.00 84.75 92 GLY A C 1
ATOM 732 O O . GLY A 1 92 ? 9.469 -4.352 5.151 1.00 84.75 92 GLY A O 1
ATOM 733 N N . PHE A 1 93 ? 8.340 -6.176 4.484 1.00 85.25 93 PHE A N 1
ATOM 734 C CA . PHE A 1 93 ? 7.555 -5.481 3.465 1.00 85.25 93 PHE A CA 1
ATOM 735 C C . PHE A 1 93 ? 6.586 -4.483 4.104 1.00 85.25 93 PHE A C 1
ATOM 737 O O . PHE A 1 93 ? 6.588 -3.314 3.723 1.00 85.25 93 PHE A O 1
ATOM 744 N N . PHE A 1 94 ? 5.804 -4.909 5.098 1.00 88.88 94 PHE A N 1
ATOM 745 C CA . PHE A 1 94 ? 4.824 -4.050 5.763 1.00 88.88 94 PHE A CA 1
ATOM 746 C C . PHE A 1 94 ? 5.485 -2.890 6.514 1.00 88.88 94 PHE A C 1
ATOM 748 O O . PHE A 1 94 ? 5.019 -1.759 6.388 1.00 88.88 94 PHE A O 1
ATOM 755 N N . LYS A 1 95 ? 6.621 -3.116 7.187 1.00 85.38 95 LYS A N 1
ATOM 756 C CA . LYS A 1 95 ? 7.424 -2.036 7.787 1.00 85.38 95 LYS A CA 1
ATOM 757 C C . LYS A 1 95 ? 7.831 -0.988 6.759 1.00 85.38 95 LYS A C 1
ATOM 759 O O . LYS A 1 95 ? 7.642 0.199 7.001 1.00 85.38 95 LYS A O 1
ATOM 764 N N . LYS A 1 96 ? 8.316 -1.418 5.585 1.00 81.62 96 LYS A N 1
ATOM 765 C CA . LYS A 1 96 ? 8.595 -0.496 4.473 1.00 81.62 96 LYS A CA 1
ATOM 766 C C . LYS A 1 96 ? 7.326 0.254 4.082 1.00 81.62 96 LYS A C 1
ATOM 768 O O . LYS A 1 96 ? 7.349 1.463 4.009 1.00 81.62 96 LYS A O 1
ATOM 773 N N . GLN A 1 97 ? 6.176 -0.406 3.975 1.00 81.44 97 GLN A N 1
ATOM 774 C CA . GLN A 1 97 ? 4.901 0.272 3.707 1.00 81.44 97 GLN A CA 1
ATOM 775 C C . GLN A 1 97 ? 4.379 1.165 4.858 1.00 81.44 97 GLN A C 1
ATOM 777 O O . GLN A 1 97 ? 3.249 1.638 4.759 1.00 81.44 97 GLN A O 1
ATOM 782 N N . GLY A 1 98 ? 5.141 1.437 5.920 1.00 84.31 98 GLY A N 1
ATOM 783 C CA . GLY A 1 98 ? 4.720 2.312 7.021 1.00 84.31 98 GLY A CA 1
ATOM 784 C C . GLY A 1 98 ? 3.804 1.634 8.041 1.00 84.31 98 GLY A C 1
ATOM 785 O O . GLY A 1 98 ? 3.064 2.316 8.745 1.00 84.31 98 GLY A O 1
ATOM 786 N N . PHE A 1 99 ? 3.815 0.300 8.104 1.00 89.62 99 PHE A N 1
ATOM 787 C CA . PHE A 1 99 ? 3.161 -0.435 9.180 1.00 89.62 99 PHE A CA 1
ATOM 788 C C . PHE A 1 99 ? 4.096 -0.563 10.385 1.00 89.62 99 PHE A C 1
ATOM 790 O O . PHE A 1 99 ? 5.286 -0.847 10.240 1.00 89.62 99 PHE A O 1
ATOM 797 N N . SER A 1 100 ? 3.533 -0.440 11.581 1.00 87.44 100 SER A N 1
ATOM 798 C CA . SER A 1 100 ? 4.220 -0.640 12.853 1.00 87.44 100 SER A CA 1
ATOM 799 C C . SER A 1 100 ? 3.573 -1.769 13.650 1.00 87.44 100 SER A C 1
ATOM 801 O O . SER A 1 100 ? 2.380 -2.034 13.523 1.00 87.44 100 SER A O 1
ATOM 803 N N . ALA A 1 101 ? 4.372 -2.432 14.486 1.00 86.44 101 ALA A N 1
ATOM 804 C CA . ALA A 1 101 ? 3.858 -3.342 15.509 1.00 86.44 101 ALA A CA 1
ATOM 805 C C . ALA A 1 101 ? 3.229 -2.578 16.691 1.00 86.44 101 ALA A C 1
ATOM 807 O O . ALA A 1 101 ? 2.443 -3.142 17.451 1.00 86.44 101 ALA A O 1
ATOM 808 N N . GLU A 1 102 ? 3.563 -1.293 16.842 1.00 82.69 102 GLU A N 1
ATOM 809 C CA . GLU A 1 102 ? 2.901 -0.391 17.779 1.00 82.69 102 GLU A CA 1
ATOM 810 C C . GLU A 1 102 ? 1.582 0.076 17.169 1.00 82.69 102 GLU A C 1
ATOM 812 O O . GLU A 1 102 ? 1.550 0.784 16.161 1.00 82.69 102 GLU A O 1
ATOM 817 N N . LEU A 1 103 ? 0.479 -0.370 17.764 1.00 78.94 103 LEU A N 1
ATOM 818 C CA . LEU A 1 103 ? -0.855 -0.110 17.243 1.00 78.94 103 LEU A CA 1
ATOM 819 C C . LEU A 1 103 ? -1.305 1.286 17.676 1.00 78.94 103 LEU A C 1
ATOM 821 O O . LEU A 1 103 ? -1.538 1.524 18.861 1.00 78.94 103 LEU A O 1
ATOM 825 N N . ASN A 1 104 ? -1.477 2.195 16.715 1.00 72.06 104 ASN A N 1
ATOM 826 C CA . ASN A 1 104 ? -1.960 3.554 16.990 1.00 72.06 104 ASN A CA 1
ATOM 827 C C . ASN A 1 104 ? -3.470 3.580 17.283 1.00 72.06 104 ASN A C 1
ATOM 829 O O . ASN A 1 104 ? -3.994 4.527 17.871 1.00 72.06 104 ASN A O 1
ATOM 833 N N . GLN A 1 105 ? -4.182 2.534 16.863 1.00 71.38 105 GLN A N 1
ATOM 834 C CA . GLN A 1 105 ? -5.609 2.351 17.092 1.00 71.38 105 GLN A CA 1
ATOM 835 C C . GLN A 1 105 ? -5.888 1.789 18.496 1.00 71.38 105 GLN A C 1
ATOM 837 O O . GLN A 1 105 ? -5.291 0.782 18.888 1.00 71.38 105 GLN A O 1
ATOM 842 N N . PRO A 1 106 ? -6.868 2.344 19.237 1.00 73.62 106 PRO A N 1
ATOM 843 C CA . PRO A 1 106 ? -7.360 1.723 20.459 1.00 73.62 106 PRO A CA 1
ATOM 844 C C . PRO A 1 106 ? -7.810 0.284 20.194 1.00 73.62 106 PRO A C 1
ATOM 846 O O . PRO A 1 106 ? -8.566 0.034 19.257 1.00 73.62 106 PRO A O 1
ATOM 849 N N . LYS A 1 107 ? -7.421 -0.660 21.060 1.00 73.38 107 LYS A N 1
ATOM 850 C CA . LYS A 1 107 ? -7.752 -2.090 20.904 1.00 73.38 107 LYS A CA 1
ATOM 851 C C . LYS A 1 107 ? -9.244 -2.343 20.669 1.00 73.38 107 LYS A C 1
ATOM 853 O O . LYS A 1 107 ? -9.610 -3.189 19.865 1.00 73.38 107 LYS A O 1
ATOM 858 N N . LYS A 1 108 ? -10.107 -1.548 21.305 1.00 73.88 108 LYS A N 1
ATOM 859 C CA . LYS A 1 108 ? -11.568 -1.588 21.131 1.00 73.88 108 LYS A CA 1
ATOM 860 C C . LYS A 1 108 ? -12.057 -1.373 19.689 1.00 73.88 108 LYS A C 1
ATOM 862 O O . LYS A 1 108 ? -13.179 -1.758 19.398 1.00 73.88 108 LYS A O 1
ATOM 867 N N . THR A 1 109 ? -11.261 -0.757 18.812 1.00 74.44 109 THR A N 1
ATOM 868 C CA . THR A 1 109 ? -11.683 -0.441 17.441 1.00 74.44 109 THR A CA 1
ATOM 869 C C . THR A 1 109 ? -11.605 -1.651 16.509 1.00 74.44 109 THR A C 1
ATOM 871 O O . THR A 1 109 ? -12.472 -1.812 15.657 1.00 74.44 109 THR A O 1
ATOM 874 N N . TYR A 1 110 ? -10.600 -2.516 16.676 1.00 74.31 110 TYR A N 1
ATOM 875 C CA . TYR A 1 110 ? -10.387 -3.684 15.807 1.00 74.31 110 TYR A CA 1
ATOM 876 C C . TYR A 1 110 ? -10.688 -5.024 16.493 1.00 74.31 110 TYR A C 1
ATOM 878 O O . TYR A 1 110 ? -10.936 -6.024 15.815 1.00 74.31 110 TYR A O 1
ATOM 886 N N . ASN A 1 111 ? -10.664 -5.071 17.829 1.00 76.88 111 ASN A N 1
ATOM 887 C CA . ASN A 1 111 ? -10.863 -6.306 18.582 1.00 76.88 111 ASN A CA 1
ATOM 888 C C . ASN A 1 111 ? -12.264 -6.891 18.329 1.00 76.88 111 ASN A C 1
ATOM 890 O O . ASN A 1 111 ? -13.262 -6.180 18.412 1.00 76.88 111 ASN A O 1
ATOM 894 N N . GLY A 1 112 ? -12.330 -8.183 17.998 1.00 78.06 112 GLY A N 1
ATOM 895 C CA . GLY A 1 112 ? -13.566 -8.874 17.608 1.00 78.06 112 GLY A CA 1
ATOM 896 C C . GLY A 1 112 ? -13.993 -8.682 16.145 1.00 78.06 112 GLY A C 1
ATOM 897 O O . GLY A 1 112 ? -14.911 -9.364 15.690 1.00 78.06 112 GLY A O 1
ATOM 898 N N . HIS A 1 113 ? -13.326 -7.804 15.389 1.00 77.75 113 HIS A N 1
ATOM 899 C CA . HIS A 1 113 ? -13.595 -7.588 13.963 1.00 77.75 113 HIS A CA 1
ATOM 900 C C . HIS A 1 113 ? -12.560 -8.248 13.047 1.00 77.75 113 HIS A C 1
ATOM 902 O O . HIS A 1 113 ? -12.933 -8.741 11.978 1.00 77.75 113 HIS A O 1
ATOM 908 N N . ILE A 1 114 ? -11.294 -8.268 13.474 1.00 83.12 114 ILE A N 1
ATOM 909 C CA . ILE A 1 114 ? -10.174 -8.861 12.733 1.00 83.12 114 ILE A CA 1
ATOM 910 C C . ILE A 1 114 ? -9.963 -10.326 13.112 1.00 83.12 114 ILE A C 1
ATOM 912 O O . ILE A 1 114 ? -10.262 -10.742 14.235 1.00 83.12 114 ILE A O 1
ATOM 916 N N . LYS A 1 115 ? -9.442 -11.122 12.179 1.00 80.38 115 LYS A N 1
ATOM 917 C CA . LYS A 1 115 ? -9.126 -12.530 12.440 1.00 80.38 115 LYS A CA 1
ATOM 918 C C . LYS A 1 115 ? -7.723 -12.675 12.998 1.00 80.38 115 LYS A C 1
ATOM 920 O O . LYS A 1 115 ? -6.784 -12.131 12.437 1.00 80.38 115 LYS A O 1
ATOM 925 N N . GLU A 1 116 ? -7.575 -13.479 14.044 1.00 79.44 116 GLU A N 1
ATOM 926 C CA . GLU A 1 116 ? -6.260 -13.839 14.571 1.00 79.44 116 GLU A CA 1
ATOM 927 C C . GLU A 1 116 ? -5.646 -14.982 13.754 1.00 79.44 116 GLU A C 1
ATOM 929 O O . GLU A 1 116 ? -6.252 -16.047 13.585 1.00 79.44 116 GLU A O 1
ATOM 934 N N . TYR A 1 117 ? -4.425 -14.775 13.262 1.00 77.94 117 TYR A N 1
ATOM 935 C CA . TYR A 1 117 ? -3.668 -15.782 12.521 1.00 77.94 117 TYR A CA 1
ATOM 936 C C . TYR A 1 117 ? -2.496 -16.275 13.369 1.00 77.94 117 TYR A C 1
ATOM 938 O O . TYR A 1 117 ? -1.668 -15.489 13.829 1.00 77.94 117 TYR A O 1
ATOM 946 N N . LYS A 1 118 ? -2.409 -17.596 13.581 1.00 75.62 118 LYS A N 1
ATOM 947 C CA . LYS A 1 118 ? -1.286 -18.200 14.313 1.00 75.62 118 LYS A CA 1
ATOM 948 C C . LYS A 1 118 ? 0.025 -17.934 13.573 1.0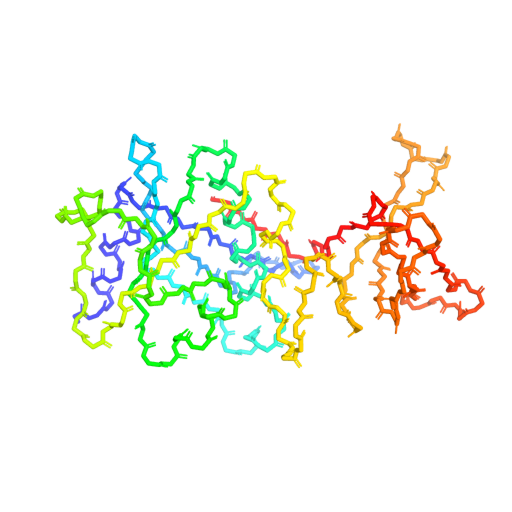0 75.62 118 LYS A C 1
ATOM 950 O O . LYS A 1 118 ? 0.119 -18.242 12.389 1.00 75.62 118 LYS A O 1
ATOM 955 N N . GLY A 1 119 ? 1.023 -17.422 14.292 1.00 77.50 119 GLY A N 1
ATOM 956 C CA . GLY A 1 119 ? 2.338 -17.098 13.729 1.00 77.50 119 GLY A CA 1
ATOM 957 C C . GLY A 1 119 ? 2.383 -15.787 12.939 1.00 77.50 119 GLY A C 1
ATOM 958 O O . GLY A 1 119 ? 3.371 -15.541 12.263 1.00 77.50 119 GLY A O 1
ATOM 959 N N . GLY A 1 120 ? 1.331 -14.962 13.002 1.00 82.50 120 GLY A N 1
ATOM 960 C CA . GLY A 1 120 ? 1.336 -13.619 12.430 1.00 82.50 120 GLY A CA 1
ATOM 961 C C . GLY A 1 120 ? 1.585 -12.542 13.487 1.00 82.50 120 GLY A C 1
ATOM 962 O O . GLY A 1 120 ? 1.035 -12.603 14.589 1.00 82.50 120 GLY A O 1
ATOM 963 N N . GLN A 1 121 ? 2.360 -11.521 13.138 1.00 89.50 121 GLN A N 1
ATOM 964 C CA . GLN A 1 121 ? 2.493 -10.287 13.901 1.00 89.50 121 GLN A CA 1
ATOM 965 C C . GLN A 1 121 ? 1.389 -9.307 13.492 1.00 89.50 121 GLN A C 1
ATOM 967 O O . GLN A 1 121 ? 1.255 -8.966 12.317 1.00 89.50 121 GLN A O 1
ATOM 972 N N . LEU A 1 122 ? 0.607 -8.836 14.465 1.00 90.88 122 LEU A N 1
ATOM 973 C CA . LEU A 1 122 ? -0.376 -7.777 14.242 1.00 90.88 122 LEU A CA 1
ATOM 974 C C . LEU A 1 122 ? 0.349 -6.452 13.978 1.00 90.88 122 LEU A C 1
ATOM 976 O O . LEU A 1 122 ? 1.202 -6.046 14.768 1.00 90.88 122 LEU A O 1
ATOM 980 N N . MET A 1 123 ? 0.007 -5.788 12.878 1.00 92.00 123 MET A N 1
ATOM 981 C CA . MET A 1 123 ? 0.592 -4.513 12.479 1.00 92.00 123 MET A CA 1
ATOM 982 C C . MET A 1 123 ? -0.488 -3.503 12.075 1.00 92.00 123 MET A C 1
ATOM 984 O O . MET A 1 123 ? -1.500 -3.872 11.477 1.00 92.00 123 MET A O 1
ATOM 988 N N . ASP A 1 124 ? -0.241 -2.228 12.368 1.00 91.19 124 ASP A N 1
ATOM 989 C CA . ASP A 1 124 ? -1.113 -1.081 12.083 1.00 91.19 124 ASP A CA 1
ATOM 990 C C . ASP A 1 124 ? -0.399 -0.069 11.181 1.00 91.19 124 ASP A C 1
ATOM 992 O O . ASP A 1 124 ? 0.800 0.164 11.322 1.00 91.19 124 ASP A O 1
ATOM 996 N N . CYS A 1 125 ? -1.136 0.551 10.264 1.00 90.00 125 CYS A N 1
ATOM 997 C CA . CYS A 1 125 ? -0.657 1.656 9.443 1.00 90.00 125 CYS A CA 1
ATOM 998 C C . CYS A 1 125 ? -1.698 2.770 9.430 1.00 90.00 125 CYS A C 1
ATOM 1000 O O . CYS A 1 125 ? -2.800 2.600 8.903 1.00 90.00 125 CYS A O 1
ATOM 1002 N N . LYS A 1 126 ? -1.331 3.930 9.974 1.00 87.38 126 LYS A N 1
ATOM 1003 C CA . LYS A 1 126 ? -2.133 5.147 9.882 1.00 87.38 126 LYS A CA 1
ATOM 1004 C C . LYS A 1 126 ? -1.973 5.771 8.496 1.00 87.38 126 LYS A C 1
ATOM 1006 O O . LYS A 1 126 ? -0.860 6.013 8.036 1.00 87.38 126 LYS A O 1
ATOM 1011 N N . LEU A 1 127 ? -3.095 6.051 7.847 1.00 81.06 127 LEU A N 1
ATOM 1012 C CA . LEU A 1 127 ? -3.146 6.746 6.569 1.00 81.06 127 LEU A CA 1
ATOM 1013 C C . LEU A 1 127 ? -3.054 8.250 6.781 1.00 81.06 127 LEU A C 1
ATOM 1015 O O . LEU A 1 127 ? -3.739 8.822 7.633 1.00 81.06 127 LEU A O 1
ATOM 1019 N N . ASP A 1 128 ? -2.219 8.883 5.967 1.00 68.88 128 ASP A N 1
ATOM 1020 C CA . ASP A 1 128 ? -2.168 10.332 5.873 1.00 68.88 128 ASP A CA 1
ATOM 1021 C C . ASP A 1 128 ? -3.387 10.826 5.067 1.00 68.88 128 ASP A C 1
ATOM 1023 O O . ASP A 1 128 ? -3.555 10.418 3.910 1.00 68.88 128 ASP A O 1
ATOM 1027 N N . PRO A 1 129 ? -4.241 11.694 5.642 1.00 53.00 129 PRO A N 1
ATOM 1028 C CA . PRO A 1 129 ? -5.414 12.237 4.961 1.00 53.00 129 PRO A CA 1
ATOM 1029 C C . PRO A 1 129 ? -5.084 13.051 3.701 1.00 53.00 129 PRO A C 1
ATOM 1031 O O . PRO A 1 129 ? -5.970 13.254 2.875 1.00 53.00 129 PRO A O 1
ATOM 1034 N N . THR A 1 130 ? -3.840 13.503 3.519 1.00 47.25 130 THR A N 1
ATOM 1035 C CA . THR A 1 130 ? -3.421 14.244 2.318 1.00 47.25 130 THR A CA 1
ATOM 1036 C C . THR A 1 130 ? -3.105 13.337 1.123 1.00 47.25 130 THR A C 1
ATOM 1038 O O . THR A 1 130 ? -2.964 13.825 0.003 1.00 47.25 130 THR A O 1
ATOM 1041 N N . GLY A 1 131 ? -2.976 12.019 1.330 1.00 44.62 131 GLY A N 1
ATOM 1042 C CA . GLY A 1 131 ? -2.629 11.043 0.288 1.00 44.62 131 GLY A CA 1
ATOM 1043 C C . GLY A 1 131 ? -1.174 11.106 -0.198 1.00 44.62 131 GLY A C 1
ATOM 1044 O O . GLY A 1 131 ? -0.721 10.183 -0.876 1.00 44.62 131 GLY A O 1
ATOM 1045 N N . VAL A 1 132 ? -0.416 12.140 0.185 1.00 38.75 132 VAL A N 1
ATOM 1046 C CA . VAL A 1 132 ? 0.944 12.388 -0.305 1.00 38.75 132 VAL A CA 1
ATOM 1047 C C . VAL A 1 132 ? 1.926 11.391 0.302 1.00 38.75 132 VAL A C 1
ATOM 1049 O O . VAL A 1 132 ? 2.644 10.733 -0.442 1.00 38.75 132 VAL A O 1
ATOM 1052 N N . ALA A 1 133 ? 1.909 11.169 1.620 1.00 40.97 133 ALA A N 1
ATOM 1053 C CA . ALA A 1 133 ? 2.823 10.226 2.274 1.00 40.97 133 ALA A CA 1
ATOM 1054 C C . ALA A 1 133 ? 2.594 8.759 1.848 1.00 40.97 133 ALA A C 1
ATOM 1056 O O . ALA A 1 133 ? 3.525 7.948 1.815 1.00 40.97 133 ALA A O 1
ATOM 1057 N N . SER A 1 134 ? 1.365 8.409 1.456 1.00 40.19 134 SER A N 1
ATOM 1058 C CA . SER A 1 134 ? 0.972 7.050 1.065 1.00 40.19 134 SER A CA 1
ATOM 1059 C C . SER A 1 134 ? 1.675 6.520 -0.188 1.00 40.19 134 SER A C 1
ATOM 1061 O O . SER A 1 134 ? 1.727 5.306 -0.343 1.00 40.19 134 SER A O 1
ATOM 1063 N N . LEU A 1 135 ? 2.248 7.383 -1.039 1.00 42.41 135 LEU A N 1
ATOM 1064 C CA . LEU A 1 135 ? 2.944 6.994 -2.275 1.00 42.41 135 LEU A CA 1
ATOM 1065 C C . LEU A 1 135 ? 4.428 6.620 -2.072 1.00 42.41 135 LEU A C 1
ATOM 1067 O O . LEU A 1 135 ? 5.013 5.968 -2.938 1.00 42.41 135 LEU A O 1
ATOM 1071 N N . TYR A 1 136 ? 5.044 7.003 -0.948 1.00 41.78 136 TYR A N 1
ATOM 1072 C CA . TYR A 1 136 ? 6.512 7.007 -0.809 1.00 41.78 136 TYR A CA 1
ATOM 1073 C C . TYR A 1 136 ? 7.078 5.994 0.188 1.00 41.78 136 TYR A C 1
ATOM 1075 O O . TYR A 1 136 ? 8.273 5.720 0.156 1.00 41.78 136 TYR A O 1
ATOM 1083 N N . HIS A 1 137 ? 6.243 5.387 1.034 1.00 44.41 137 HIS A N 1
ATOM 1084 C CA . HIS A 1 137 ? 6.715 4.456 2.064 1.00 44.41 137 HIS A CA 1
ATOM 1085 C C . HIS A 1 137 ? 7.380 3.194 1.462 1.00 44.41 137 HIS A C 1
ATOM 1087 O O . HIS A 1 137 ? 8.370 2.692 1.977 1.00 44.41 137 HIS A O 1
ATOM 1093 N N . GLY A 1 138 ? 6.942 2.707 0.297 1.00 39.44 138 GLY A N 1
ATOM 1094 C CA . GLY A 1 138 ? 7.444 1.450 -0.271 1.00 39.44 138 GLY A CA 1
ATOM 1095 C C . GLY A 1 138 ? 8.862 1.421 -0.857 1.00 39.44 138 GLY A C 1
ATOM 1096 O O . GLY A 1 138 ? 9.224 0.414 -1.464 1.00 39.44 138 GLY A O 1
ATOM 1097 N N . LEU A 1 139 ? 9.667 2.469 -0.692 1.00 39.91 139 LEU A N 1
ATOM 1098 C CA . LEU A 1 139 ? 11.000 2.581 -1.284 1.00 39.91 139 LEU A CA 1
ATOM 1099 C C . LEU A 1 139 ? 12.049 2.693 -0.159 1.00 39.91 139 LEU A C 1
ATOM 1101 O O . LEU A 1 139 ? 12.323 3.784 0.323 1.00 39.91 139 LEU A O 1
ATOM 1105 N N . GLY A 1 140 ? 12.611 1.561 0.294 1.00 31.84 140 GLY A N 1
ATOM 1106 C CA . GLY A 1 140 ? 13.798 1.567 1.179 1.00 31.84 140 GLY A CA 1
ATOM 1107 C C . GLY A 1 140 ? 15.003 2.205 0.464 1.00 31.84 140 GLY A C 1
ATOM 1108 O O . GLY A 1 140 ? 15.058 2.162 -0.762 1.00 31.84 140 GLY A O 1
ATOM 1109 N N . ASP A 1 141 ? 15.971 2.841 1.128 1.00 31.47 141 ASP A N 1
ATOM 1110 C CA . ASP A 1 141 ? 16.590 2.464 2.400 1.00 31.47 141 ASP A CA 1
ATOM 1111 C C . ASP A 1 141 ? 16.967 3.651 3.309 1.00 31.47 141 ASP A C 1
ATOM 1113 O O . ASP A 1 141 ? 17.080 4.797 2.883 1.00 31.47 141 ASP A O 1
ATOM 1117 N N . GLY A 1 142 ? 17.183 3.298 4.582 1.00 33.66 142 GLY A N 1
ATOM 1118 C CA . GLY A 1 142 ? 17.673 4.086 5.711 1.00 33.66 142 GLY A CA 1
ATOM 1119 C C . GLY A 1 142 ? 18.494 5.341 5.420 1.00 33.66 142 GLY A C 1
ATOM 1120 O O . GLY A 1 142 ? 19.670 5.271 5.089 1.00 33.66 142 GLY A O 1
ATOM 1121 N N . GLN A 1 143 ? 17.883 6.477 5.726 1.00 26.16 143 GLN A N 1
ATOM 1122 C CA . GLN A 1 143 ? 18.430 7.601 6.485 1.00 26.16 143 GLN A CA 1
ATOM 1123 C C . GLN A 1 143 ? 17.262 8.561 6.687 1.00 26.16 143 GLN A C 1
ATOM 1125 O O . GLN A 1 143 ? 16.600 8.879 5.710 1.00 26.16 143 GLN A O 1
ATOM 1130 N N . ASN A 1 144 ? 16.989 8.944 7.941 1.00 30.20 144 ASN A N 1
ATOM 1131 C CA . ASN A 1 144 ? 16.033 9.975 8.375 1.00 30.20 144 ASN A CA 1
ATOM 1132 C C . ASN A 1 144 ? 15.423 10.792 7.220 1.00 30.20 144 ASN A C 1
ATOM 1134 O O . ASN A 1 144 ? 15.973 11.814 6.811 1.00 30.20 144 ASN A O 1
ATOM 1138 N N . VAL A 1 145 ? 14.309 10.301 6.672 1.00 32.38 145 VAL A N 1
ATOM 1139 C CA . VAL A 1 145 ? 13.609 10.950 5.565 1.00 32.38 145 VAL A CA 1
ATOM 1140 C C . VAL A 1 145 ? 12.674 11.973 6.188 1.00 32.38 145 VAL A C 1
ATOM 1142 O O . VAL A 1 145 ? 11.651 11.611 6.759 1.00 32.38 145 VAL A O 1
ATOM 1145 N N . GLN A 1 146 ? 13.030 13.251 6.091 1.00 33.19 146 GLN A N 1
ATOM 1146 C CA . GLN A 1 146 ? 12.020 14.303 6.070 1.00 33.19 146 GLN A CA 1
ATOM 1147 C C . GLN A 1 146 ? 11.140 14.051 4.833 1.00 33.19 146 GLN A C 1
ATOM 1149 O O . GLN A 1 146 ? 11.592 14.217 3.704 1.00 33.19 146 GLN A O 1
ATOM 1154 N N . ASP A 1 147 ? 9.950 13.505 5.078 1.00 41.38 147 ASP A N 1
ATOM 1155 C CA . ASP A 1 147 ? 8.720 13.495 4.277 1.00 41.38 147 ASP A CA 1
ATOM 1156 C C . ASP A 1 147 ? 8.825 13.816 2.759 1.00 41.38 147 ASP A C 1
ATOM 1158 O O . ASP A 1 147 ? 9.035 14.957 2.356 1.00 41.38 147 ASP A O 1
ATOM 1162 N N . GLY A 1 148 ? 8.542 12.833 1.884 1.00 48.12 148 GLY A N 1
ATOM 1163 C CA . GLY A 1 148 ? 8.036 13.110 0.521 1.00 48.12 148 GLY A CA 1
ATOM 1164 C C . GLY A 1 148 ? 9.031 13.202 -0.652 1.00 48.12 148 GLY A C 1
ATOM 1165 O O . GLY A 1 148 ? 8.734 13.888 -1.633 1.00 48.12 148 GLY A O 1
ATOM 1166 N N . VAL A 1 149 ? 10.180 12.511 -0.605 1.00 60.47 149 VAL A N 1
ATOM 1167 C CA . VAL A 1 149 ? 11.200 12.526 -1.682 1.00 60.47 149 VAL A CA 1
ATOM 1168 C C . VAL A 1 149 ? 11.125 11.275 -2.588 1.00 60.47 149 VAL A C 1
ATOM 1170 O O . VAL A 1 149 ? 11.312 10.159 -2.105 1.00 60.47 149 VAL A O 1
ATOM 1173 N N . TYR A 1 150 ? 10.933 11.411 -3.913 1.00 64.12 150 TYR A N 1
ATOM 1174 C CA . TYR A 1 150 ? 11.154 10.299 -4.862 1.00 64.12 150 TYR A CA 1
ATOM 1175 C C . TYR A 1 150 ? 12.645 9.897 -4.887 1.00 64.12 150 TYR A C 1
ATOM 1177 O O . TYR A 1 150 ? 13.499 10.753 -5.139 1.00 64.12 150 TYR A O 1
ATOM 1185 N N . PRO A 1 151 ? 12.995 8.609 -4.716 1.00 61.72 151 PRO A N 1
ATOM 1186 C CA . PRO A 1 151 ? 14.386 8.182 -4.693 1.00 61.72 151 PRO A CA 1
ATOM 1187 C C . PRO A 1 151 ? 15.012 8.197 -6.087 1.00 61.72 151 PRO A C 1
ATOM 1189 O O . PRO A 1 151 ? 14.347 8.027 -7.117 1.00 61.72 151 PRO A O 1
ATOM 1192 N N . LYS A 1 152 ? 16.341 8.314 -6.116 1.00 76.06 152 LYS A N 1
ATOM 1193 C CA . LYS A 1 152 ? 17.124 8.169 -7.342 1.00 76.06 152 LYS A CA 1
ATOM 1194 C C . LYS A 1 152 ? 16.830 6.820 -7.998 1.00 76.06 152 LYS A C 1
ATOM 1196 O O . LYS A 1 152 ? 17.009 5.758 -7.416 1.00 76.06 152 LYS A O 1
ATOM 1201 N N . GLY A 1 153 ? 16.414 6.876 -9.252 1.00 67.12 153 GLY A N 1
ATOM 1202 C CA . GLY A 1 153 ? 16.074 5.730 -10.076 1.00 67.12 153 GLY A CA 1
ATOM 1203 C C . GLY A 1 153 ? 14.581 5.426 -10.174 1.00 67.12 153 GLY A C 1
ATOM 1204 O O . GLY A 1 153 ? 14.224 4.597 -11.014 1.00 67.12 153 GLY A O 1
ATOM 1205 N N . ALA A 1 154 ? 13.725 6.100 -9.397 1.00 67.81 154 ALA A N 1
ATOM 1206 C CA . ALA A 1 154 ? 12.277 5.939 -9.475 1.00 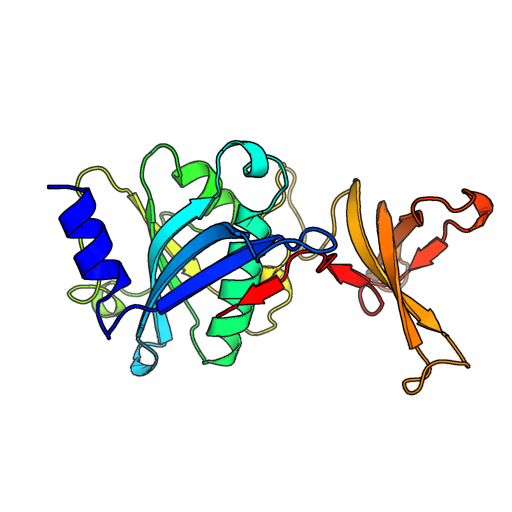67.81 154 ALA A CA 1
ATOM 1207 C C . ALA A 1 154 ? 11.746 6.262 -10.880 1.00 67.81 154 ALA A C 1
ATOM 1209 O O . ALA A 1 154 ? 12.185 7.225 -11.513 1.00 67.81 154 ALA A O 1
ATOM 1210 N N . ARG A 1 155 ? 10.799 5.448 -11.360 1.00 72.25 155 ARG A N 1
ATOM 1211 C CA . ARG A 1 155 ? 10.054 5.708 -12.597 1.00 72.25 155 ARG A CA 1
ATOM 1212 C C . ARG A 1 155 ? 8.822 6.534 -12.267 1.00 72.25 155 ARG A C 1
ATOM 1214 O O . ARG A 1 155 ? 8.028 6.149 -11.410 1.00 72.25 155 ARG A O 1
ATOM 1221 N N . VAL A 1 156 ? 8.681 7.648 -12.959 1.00 78.00 156 VAL A N 1
ATOM 1222 C CA . VAL A 1 156 ? 7.616 8.627 -12.761 1.00 78.00 156 VAL A CA 1
ATOM 1223 C C . VAL A 1 156 ? 7.059 9.046 -14.116 1.00 78.00 156 VAL A C 1
ATOM 1225 O O . VAL A 1 156 ? 7.694 8.826 -15.143 1.00 78.00 156 VAL A O 1
ATOM 1228 N N . GLU A 1 157 ? 5.891 9.664 -14.144 1.00 82.06 157 GLU A N 1
ATOM 1229 C CA . GLU A 1 157 ? 5.436 10.462 -15.271 1.00 82.06 157 GLU A CA 1
ATOM 1230 C C . GLU A 1 157 ? 5.583 11.938 -14.931 1.00 82.06 157 GLU A C 1
ATOM 1232 O O . GLU A 1 157 ? 5.244 12.373 -13.831 1.00 82.06 157 GLU A O 1
ATOM 1237 N N . VAL A 1 158 ? 6.075 12.708 -15.894 1.00 84.31 158 VAL A N 1
ATOM 1238 C CA . VAL A 1 158 ? 6.283 14.145 -15.762 1.00 84.31 158 VAL A CA 1
ATOM 1239 C C . VAL A 1 158 ? 5.349 14.863 -16.717 1.00 84.31 158 VAL A C 1
ATOM 1241 O O . VAL A 1 158 ? 5.253 14.496 -17.893 1.00 84.31 158 VAL A O 1
ATOM 1244 N N . GLN A 1 159 ? 4.665 15.876 -16.203 1.00 83.75 159 GLN A N 1
ATOM 1245 C CA . GLN A 1 159 ? 3.793 16.736 -16.981 1.00 83.75 159 GLN A CA 1
ATOM 1246 C C . GLN A 1 159 ? 4.622 17.744 -17.777 1.00 83.75 159 GLN A C 1
ATOM 1248 O O . GLN A 1 159 ? 5.522 18.393 -17.247 1.00 83.75 159 GLN A O 1
ATOM 1253 N N . PHE A 1 160 ? 4.296 17.907 -19.052 1.00 79.81 160 PHE A N 1
ATOM 1254 C CA . PHE A 1 160 ? 4.835 18.962 -19.899 1.00 79.81 160 PHE A CA 1
ATOM 1255 C C . PHE A 1 160 ? 3.717 19.570 -20.738 1.00 79.81 160 PHE A C 1
ATOM 1257 O O . PHE A 1 160 ? 2.684 18.946 -20.995 1.00 79.81 160 PHE A O 1
ATOM 1264 N N . LEU A 1 161 ? 3.928 20.816 -21.147 1.00 73.62 161 LEU A N 1
ATOM 1265 C CA . LEU A 1 161 ? 2.986 21.548 -21.979 1.00 73.62 161 LEU A CA 1
ATOM 1266 C C . LEU A 1 161 ? 2.942 20.925 -23.374 1.00 73.62 161 LEU A C 1
ATOM 1268 O O . LEU A 1 161 ? 3.962 20.842 -24.060 1.00 73.62 161 LEU A O 1
ATOM 1272 N N . ASP A 1 162 ? 1.749 20.528 -23.801 1.00 74.88 162 ASP A N 1
ATOM 1273 C CA . ASP A 1 162 ? 1.493 20.038 -25.150 1.00 74.88 162 ASP A CA 1
ATOM 1274 C C . ASP A 1 162 ? 0.294 20.789 -25.722 1.00 74.88 162 ASP A C 1
ATOM 1276 O O . ASP A 1 162 ? -0.864 20.461 -25.453 1.00 74.88 162 ASP A O 1
ATOM 1280 N N . LYS A 1 163 ? 0.596 21.802 -26.544 1.00 69.62 163 LYS A N 1
ATOM 1281 C CA . LYS A 1 163 ? -0.398 22.656 -27.211 1.00 69.62 163 LYS A CA 1
ATOM 1282 C C . LYS A 1 163 ? -1.312 21.889 -28.173 1.00 69.62 163 LYS A C 1
ATOM 1284 O O . LYS A 1 163 ? -2.291 22.460 -28.638 1.00 69.62 163 LYS A O 1
ATOM 1289 N N . LYS A 1 164 ? -0.982 20.638 -28.510 1.00 66.00 164 LYS A N 1
ATOM 1290 C CA . LYS A 1 164 ? -1.798 19.771 -29.370 1.00 66.00 164 LYS A CA 1
ATOM 1291 C C . LYS A 1 164 ? -2.727 18.847 -28.580 1.00 66.00 164 LYS A C 1
ATOM 1293 O O . LYS A 1 164 ? -3.553 18.180 -29.192 1.00 66.00 164 LYS A O 1
ATOM 1298 N N . SER A 1 165 ? -2.585 18.773 -27.257 1.00 66.50 165 SER A N 1
ATOM 1299 C CA . SER A 1 165 ? -3.469 17.974 -26.404 1.00 66.50 165 SER A CA 1
ATOM 1300 C C . SER A 1 165 ? -4.705 18.774 -25.985 1.00 66.50 165 SER A C 1
ATOM 1302 O O . SER A 1 165 ? -4.611 19.975 -25.737 1.00 66.50 165 SER A O 1
ATOM 1304 N N . GLU A 1 166 ? -5.852 18.106 -25.855 1.00 65.75 166 GLU A N 1
ATOM 1305 C CA . GLU A 1 166 ? -7.125 18.734 -25.456 1.00 65.75 166 GLU A CA 1
ATOM 1306 C C . GLU A 1 166 ? -7.065 19.393 -24.064 1.00 65.75 166 GLU A C 1
ATOM 1308 O O . GLU A 1 166 ? -7.753 20.374 -23.805 1.00 65.75 166 GLU A O 1
ATOM 1313 N N . THR A 1 167 ? -6.199 18.898 -23.176 1.00 63.41 167 THR A N 1
ATOM 1314 C CA . THR A 1 167 ? -5.965 19.422 -21.817 1.00 63.41 167 THR A CA 1
ATOM 1315 C C . THR A 1 167 ? -4.820 20.445 -21.743 1.00 63.41 167 THR A C 1
ATOM 1317 O O . THR A 1 167 ? -4.493 20.943 -20.662 1.00 63.41 167 THR A O 1
ATOM 1320 N N . GLY A 1 168 ? -4.147 20.722 -22.866 1.00 73.31 168 GLY A N 1
ATOM 1321 C CA . GLY A 1 168 ? -2.953 21.573 -22.952 1.00 73.31 168 GLY A CA 1
ATOM 1322 C C . GLY A 1 168 ? -1.677 20.977 -22.336 1.00 73.31 168 GLY A C 1
ATOM 1323 O O . GLY A 1 168 ? -0.623 21.615 -22.370 1.00 73.31 168 GLY A O 1
ATOM 1324 N N . HIS A 1 169 ? -1.744 19.762 -21.786 1.00 75.19 169 HIS A N 1
ATOM 1325 C CA . HIS A 1 169 ? -0.636 19.092 -21.113 1.00 75.19 169 HIS A CA 1
ATOM 1326 C C . HIS A 1 169 ? -0.606 17.598 -21.421 1.00 75.19 169 HIS A C 1
ATOM 1328 O O . HIS A 1 169 ? -1.638 16.926 -21.456 1.00 75.19 169 HIS A O 1
ATOM 1334 N N . ARG A 1 170 ? 0.600 17.042 -21.521 1.00 79.12 170 ARG A N 1
ATOM 1335 C CA . ARG A 1 170 ? 0.829 15.609 -21.681 1.00 79.12 170 ARG A CA 1
ATOM 1336 C C . ARG A 1 170 ? 1.743 15.087 -20.578 1.00 79.12 170 ARG A C 1
ATOM 1338 O O . ARG A 1 170 ? 2.588 15.804 -20.054 1.00 79.12 170 ARG A O 1
ATOM 1345 N N . TRP A 1 171 ? 1.544 13.824 -20.221 1.00 81.81 171 TRP A N 1
ATOM 1346 C CA . TRP A 1 171 ? 2.387 13.097 -19.277 1.00 81.81 171 TRP A CA 1
ATOM 1347 C C . TRP A 1 171 ? 3.356 12.204 -20.053 1.00 81.81 171 TRP A C 1
ATOM 1349 O O . TRP A 1 171 ? 2.959 11.547 -21.017 1.00 81.81 171 TRP A O 1
ATOM 1359 N N . CYS A 1 172 ? 4.634 12.212 -19.678 1.00 81.56 172 CYS A N 1
ATOM 1360 C CA . CYS A 1 172 ? 5.651 11.335 -20.260 1.00 81.56 172 CYS A CA 1
ATOM 1361 C C . CYS A 1 172 ? 6.432 10.618 -19.175 1.00 81.56 172 CYS A C 1
ATOM 1363 O O . CYS A 1 172 ? 6.814 11.220 -18.175 1.00 81.56 172 CYS A O 1
ATOM 1365 N N . ALA A 1 173 ? 6.715 9.341 -19.422 1.00 82.69 173 ALA A N 1
ATOM 1366 C CA . ALA A 1 173 ? 7.554 8.545 -18.547 1.00 82.69 173 ALA A CA 1
ATOM 1367 C C . ALA A 1 173 ? 8.958 9.159 -18.438 1.00 82.69 173 ALA A C 1
ATOM 1369 O O . ALA A 1 173 ? 9.584 9.522 -19.435 1.00 82.69 173 ALA A O 1
ATOM 1370 N N . ALA A 1 174 ? 9.454 9.236 -17.214 1.00 85.25 174 ALA A N 1
ATOM 1371 C CA . ALA A 1 174 ? 10.750 9.762 -16.846 1.00 85.25 174 ALA A CA 1
ATOM 1372 C C . ALA A 1 174 ? 11.338 8.945 -15.689 1.00 85.25 174 ALA A C 1
ATOM 1374 O O . ALA A 1 174 ? 10.668 8.141 -15.033 1.00 85.25 174 ALA A O 1
ATOM 1375 N N . LYS A 1 175 ? 12.627 9.145 -15.438 1.00 84.19 175 LYS A N 1
ATOM 1376 C CA . LYS A 1 175 ? 13.359 8.530 -14.337 1.00 84.19 175 LYS A CA 1
ATOM 1377 C C . LYS A 1 175 ? 13.972 9.613 -13.467 1.00 84.19 175 LYS A C 1
ATOM 1379 O O . LYS A 1 175 ? 14.630 10.509 -13.989 1.00 84.19 175 LYS A O 1
ATOM 1384 N N . ILE A 1 176 ? 13.815 9.500 -12.152 1.00 84.12 176 ILE A N 1
ATOM 1385 C CA . ILE A 1 176 ? 14.505 10.378 -11.206 1.00 84.12 176 ILE A CA 1
ATOM 1386 C C . ILE A 1 176 ? 16.000 10.064 -11.249 1.00 84.12 176 ILE A C 1
ATOM 1388 O O . ILE A 1 176 ? 16.419 8.925 -11.044 1.00 84.12 176 ILE A O 1
ATOM 1392 N N . VAL A 1 177 ? 16.819 11.069 -11.519 1.00 87.19 177 VAL A N 1
ATOM 1393 C CA . VAL A 1 177 ? 18.283 10.975 -11.552 1.00 87.19 177 VAL A CA 1
ATOM 1394 C C . VAL A 1 177 ? 18.891 11.584 -10.295 1.00 87.19 177 VAL A C 1
ATOM 1396 O O . VAL A 1 177 ? 19.900 11.078 -9.800 1.00 87.19 177 VAL A O 1
ATOM 1399 N N . ASN A 1 178 ? 18.292 12.656 -9.776 1.00 85.81 178 ASN A N 1
ATOM 1400 C CA . ASN A 1 178 ? 18.735 13.319 -8.555 1.00 85.81 178 ASN A CA 1
ATOM 1401 C C . ASN A 1 178 ? 17.589 14.109 -7.901 1.00 85.81 178 ASN A C 1
ATOM 1403 O O . ASN A 1 178 ? 16.573 14.366 -8.543 1.00 85.81 178 ASN A O 1
ATOM 1407 N N . SER A 1 179 ? 17.772 14.538 -6.656 1.00 84.62 179 SER A N 1
ATOM 1408 C CA . SER A 1 179 ? 16.853 15.421 -5.931 1.00 84.62 179 SER A CA 1
ATOM 1409 C C . SER A 1 179 ? 17.638 16.439 -5.104 1.00 84.62 179 SER A C 1
ATOM 1411 O O . SER A 1 179 ? 18.733 16.142 -4.630 1.00 84.62 179 SER A O 1
ATOM 1413 N N . LYS A 1 180 ? 17.097 17.644 -4.920 1.00 83.12 180 LYS A N 1
ATOM 1414 C CA . LYS A 1 180 ? 17.671 18.674 -4.037 1.00 83.12 180 LYS A CA 1
ATOM 1415 C C . LYS A 1 180 ? 16.568 19.515 -3.412 1.00 83.12 180 LYS A C 1
ATOM 1417 O O . LYS A 1 180 ? 15.530 19.701 -4.037 1.00 83.12 180 LYS A O 1
ATOM 1422 N N . VAL A 1 181 ? 16.813 20.084 -2.238 1.00 80.06 181 VAL A N 1
ATOM 1423 C CA . VAL A 1 181 ? 15.926 21.112 -1.680 1.00 80.06 181 VAL A CA 1
ATOM 1424 C C . VAL A 1 181 ? 16.267 22.448 -2.344 1.00 80.06 181 VAL A C 1
ATOM 1426 O O . VAL A 1 181 ? 17.427 22.862 -2.381 1.00 80.06 181 VAL A O 1
ATOM 1429 N N . GLY A 1 182 ? 15.272 23.073 -2.965 1.00 75.12 182 GLY A N 1
ATOM 1430 C CA . GLY A 1 182 ? 15.375 24.383 -3.589 1.00 75.12 182 GLY A CA 1
ATOM 1431 C C . GLY A 1 182 ? 15.397 25.510 -2.557 1.00 75.12 182 GLY A C 1
ATOM 1432 O O . GLY A 1 182 ? 15.162 25.311 -1.367 1.00 75.12 182 GLY A O 1
ATOM 1433 N N . LYS A 1 183 ? 15.668 26.735 -3.021 1.00 77.12 183 LYS A N 1
ATOM 1434 C CA . LYS A 1 183 ? 15.649 27.942 -2.168 1.00 77.12 183 LYS A CA 1
ATOM 1435 C C . LYS A 1 183 ? 14.250 28.274 -1.628 1.00 77.12 183 LYS A C 1
ATOM 1437 O O . LYS A 1 183 ? 14.126 29.034 -0.680 1.00 77.12 183 LYS A O 1
ATOM 1442 N N . ASP A 1 184 ? 13.224 27.710 -2.255 1.00 72.81 184 ASP A N 1
ATOM 1443 C CA . ASP A 1 184 ? 11.810 27.763 -1.887 1.00 72.81 184 ASP A CA 1
ATOM 1444 C C . ASP A 1 184 ? 11.439 26.779 -0.763 1.00 72.81 184 ASP A C 1
ATOM 1446 O O . ASP A 1 184 ? 10.277 26.707 -0.373 1.00 72.81 184 ASP A O 1
ATOM 1450 N N . GLY A 1 185 ? 12.402 25.997 -0.259 1.00 68.12 185 GLY A N 1
ATOM 1451 C CA . GLY A 1 185 ? 12.161 24.951 0.733 1.00 68.12 185 GLY A CA 1
ATOM 1452 C C . GLY A 1 185 ? 11.454 23.716 0.166 1.00 68.12 185 GLY A C 1
ATOM 1453 O O . GLY A 1 185 ? 11.176 22.784 0.917 1.00 68.12 185 GLY A O 1
ATOM 1454 N N . LYS A 1 186 ? 11.181 23.671 -1.147 1.00 70.44 186 LYS A N 1
ATOM 1455 C CA . LYS A 1 186 ? 10.560 22.522 -1.818 1.00 70.44 186 LYS A CA 1
ATOM 1456 C C . LYS A 1 186 ? 11.619 21.590 -2.391 1.00 70.44 186 LYS A C 1
ATOM 1458 O O . LYS A 1 186 ? 12.727 22.005 -2.718 1.00 70.44 186 LYS A O 1
ATOM 1463 N N . ILE A 1 187 ? 11.281 20.316 -2.561 1.00 76.31 187 ILE A N 1
ATOM 1464 C CA . ILE A 1 187 ? 12.166 19.347 -3.218 1.00 76.31 187 ILE A CA 1
ATOM 1465 C C . ILE A 1 187 ? 12.028 19.493 -4.732 1.00 76.31 187 ILE A C 1
ATOM 1467 O O . ILE A 1 187 ? 10.938 19.384 -5.274 1.00 76.31 187 ILE A O 1
ATOM 1471 N N . HIS A 1 188 ? 13.139 19.691 -5.427 1.00 84.38 188 HIS A N 1
ATOM 1472 C CA . HIS A 1 188 ? 13.228 19.663 -6.882 1.00 84.38 188 HIS A CA 1
ATOM 1473 C C . HIS A 1 188 ? 13.851 18.340 -7.314 1.00 84.38 188 HIS A C 1
ATOM 1475 O O . HIS A 1 188 ? 14.794 17.855 -6.682 1.00 84.38 188 HIS A O 1
ATOM 1481 N N . TYR A 1 189 ? 13.373 17.780 -8.420 1.00 87.06 189 TYR A N 1
ATOM 1482 C CA . TYR A 1 189 ? 13.849 16.516 -8.970 1.00 87.06 189 TYR A CA 1
ATOM 1483 C C . TYR A 1 189 ? 14.515 16.722 -10.318 1.00 87.06 189 TYR A C 1
ATOM 1485 O O . TYR A 1 189 ? 13.948 17.355 -11.203 1.00 87.06 189 TYR A O 1
ATOM 1493 N N . PHE A 1 190 ? 15.704 16.157 -10.486 1.00 91.25 190 PHE A N 1
ATOM 1494 C CA . PHE A 1 190 ? 16.373 16.072 -11.772 1.00 91.25 190 PHE A CA 1
ATOM 1495 C C . PHE A 1 190 ? 15.928 14.794 -12.468 1.00 91.25 190 PHE A C 1
ATOM 1497 O O . PHE A 1 190 ? 16.095 13.702 -11.915 1.00 91.25 190 PHE A O 1
ATOM 1504 N N . ILE A 1 191 ? 15.356 14.925 -13.657 1.00 90.69 191 ILE A N 1
ATOM 1505 C CA . ILE A 1 191 ? 14.710 13.829 -14.376 1.00 90.69 191 ILE A CA 1
ATOM 1506 C C . ILE A 1 191 ? 15.383 13.558 -15.716 1.00 90.69 191 ILE A C 1
ATOM 1508 O O . ILE A 1 191 ? 15.881 14.467 -16.371 1.00 90.69 191 ILE A O 1
ATOM 1512 N N . HIS A 1 192 ? 15.346 12.295 -16.130 1.00 88.94 192 HIS A N 1
ATOM 1513 C CA . HIS A 1 192 ? 15.775 11.847 -17.449 1.00 88.94 192 HIS A CA 1
ATOM 1514 C C . HIS A 1 192 ? 14.620 11.157 -18.169 1.00 88.94 192 HIS A C 1
ATOM 1516 O O . HIS A 1 192 ? 13.992 10.255 -17.608 1.00 88.94 192 HIS A O 1
ATOM 1522 N N . TYR A 1 193 ? 14.368 11.540 -19.418 1.00 86.44 193 TYR A N 1
ATOM 1523 C CA . TYR A 1 193 ? 13.357 10.910 -20.265 1.00 86.44 193 TYR A CA 1
ATOM 1524 C C . TYR A 1 193 ? 13.971 9.709 -21.005 1.00 86.44 193 TYR A C 1
ATOM 1526 O O . TYR A 1 193 ? 14.882 9.894 -21.817 1.00 86.44 193 TYR A O 1
ATOM 1534 N N . PRO A 1 194 ? 13.512 8.466 -20.757 1.00 77.75 194 PRO A N 1
ATOM 1535 C CA . PRO A 1 194 ? 14.044 7.290 -21.434 1.00 77.75 194 PRO A CA 1
ATOM 1536 C C . PRO A 1 194 ? 13.959 7.419 -22.958 1.00 77.75 194 PRO A C 1
ATOM 1538 O O . PRO A 1 194 ? 12.899 7.712 -23.507 1.00 77.75 194 PRO A O 1
ATOM 1541 N N . GLY A 1 195 ? 15.078 7.180 -23.642 1.00 78.50 195 GLY A N 1
ATOM 1542 C CA . GLY A 1 195 ? 15.172 7.289 -25.103 1.00 78.50 195 GLY A CA 1
ATOM 1543 C C . GLY A 1 195 ? 15.429 8.707 -25.621 1.00 78.50 195 GLY A C 1
ATOM 1544 O O . GLY A 1 195 ? 15.589 8.889 -26.824 1.00 78.50 195 GLY A O 1
ATOM 1545 N N . TRP A 1 196 ? 15.514 9.703 -24.736 1.00 82.31 196 TRP A N 1
ATOM 1546 C CA . TRP A 1 196 ? 15.862 11.074 -25.096 1.00 82.31 196 TRP A CA 1
ATOM 1547 C C . TRP A 1 196 ? 17.334 11.350 -24.795 1.00 82.31 196 TRP A C 1
ATOM 1549 O O . TRP A 1 196 ? 17.985 10.683 -23.990 1.00 82.31 196 TRP A O 1
ATOM 1559 N N . ASN A 1 197 ? 17.883 12.359 -25.465 1.00 88.31 197 ASN A N 1
ATOM 1560 C CA . ASN A 1 197 ? 19.244 12.809 -25.202 1.00 88.31 197 ASN A CA 1
ATOM 1561 C C . ASN A 1 197 ? 19.326 13.498 -23.825 1.00 88.31 197 ASN A C 1
ATOM 1563 O O . ASN A 1 197 ? 18.464 14.313 -23.508 1.00 88.31 197 ASN A O 1
ATOM 1567 N N . LYS A 1 198 ? 20.405 13.242 -23.068 1.00 87.38 198 LYS A N 1
ATOM 1568 C CA . LYS A 1 198 ? 20.676 13.830 -21.740 1.00 87.38 198 LYS A CA 1
ATOM 1569 C C . LYS A 1 198 ? 20.610 15.362 -21.690 1.00 87.38 198 LYS A C 1
ATOM 1571 O O . LYS A 1 198 ? 20.398 15.927 -20.627 1.00 87.38 198 LYS A O 1
ATOM 1576 N N . LYS A 1 199 ? 20.777 16.056 -22.821 1.00 88.69 199 LYS A N 1
ATOM 1577 C CA . LYS A 1 199 ? 20.608 17.520 -22.900 1.00 88.69 199 LYS A CA 1
ATOM 1578 C C . LYS A 1 199 ? 19.189 17.999 -22.558 1.00 88.69 199 LYS A C 1
ATOM 1580 O O . LYS A 1 199 ? 19.004 19.181 -22.304 1.00 88.69 199 LYS A O 1
ATOM 1585 N N . TRP A 1 200 ? 18.206 17.101 -22.617 1.00 85.19 200 TRP A N 1
ATOM 1586 C CA . TRP A 1 200 ? 16.809 17.365 -22.270 1.00 85.19 200 TRP A CA 1
ATOM 1587 C C . TRP A 1 200 ? 16.484 17.025 -20.814 1.00 85.19 200 TRP A C 1
ATOM 1589 O O . TRP A 1 200 ? 15.344 17.211 -20.392 1.00 85.19 200 TRP A O 1
ATOM 1599 N N . ASP A 1 201 ? 17.460 16.528 -20.053 1.00 89.75 201 ASP A N 1
ATOM 1600 C CA . ASP A 1 201 ? 17.296 16.286 -18.627 1.00 89.75 201 ASP A CA 1
ATOM 1601 C C . ASP A 1 201 ? 17.096 17.629 -17.927 1.00 89.75 201 ASP A C 1
ATOM 1603 O O . ASP A 1 201 ? 17.833 18.594 -18.155 1.00 89.75 201 ASP A O 1
ATOM 1607 N N . CYS A 1 202 ? 16.079 17.712 -17.081 1.00 89.19 202 CYS A N 1
ATOM 1608 C CA . CYS A 1 202 ? 15.682 18.973 -16.479 1.00 89.19 202 CYS A CA 1
ATOM 1609 C C . CYS A 1 202 ? 15.340 18.809 -15.004 1.00 89.19 202 CYS A C 1
ATOM 1611 O O . CYS A 1 202 ? 15.134 17.706 -14.496 1.00 89.19 202 CYS A O 1
ATOM 1613 N N . TRP A 1 203 ? 15.326 19.939 -14.302 1.00 90.19 203 TRP A N 1
ATOM 1614 C CA . TRP A 1 203 ? 14.767 20.011 -12.962 1.00 90.19 203 TRP A CA 1
ATOM 1615 C C . TRP A 1 203 ? 13.266 20.258 -13.063 1.00 90.19 203 TRP A C 1
ATOM 1617 O O . TRP A 1 203 ? 12.825 21.095 -13.848 1.00 90.19 203 TRP A O 1
ATOM 1627 N N . THR A 1 204 ? 12.497 19.547 -12.254 1.00 87.31 204 THR A N 1
ATOM 1628 C CA . THR A 1 204 ? 11.052 19.712 -12.139 1.00 87.31 204 THR A CA 1
ATOM 1629 C C . THR A 1 204 ? 10.634 19.698 -10.670 1.00 87.31 204 THR A C 1
ATOM 1631 O O . THR A 1 204 ? 11.394 19.280 -9.790 1.00 87.31 204 THR A O 1
ATOM 1634 N N . VAL A 1 205 ? 9.430 20.188 -10.411 1.00 82.50 205 VAL A N 1
ATOM 1635 C CA . VAL A 1 205 ? 8.840 20.312 -9.078 1.00 82.50 205 VAL A CA 1
ATOM 1636 C C . VAL A 1 205 ? 7.873 19.154 -8.808 1.00 82.50 205 VAL A C 1
ATOM 1638 O O . VAL A 1 205 ? 7.395 18.533 -9.764 1.00 82.50 205 VAL A O 1
ATOM 1641 N N . PRO A 1 206 ? 7.573 18.830 -7.537 1.00 72.88 206 PRO A N 1
ATOM 1642 C CA . PRO A 1 206 ? 6.744 17.680 -7.187 1.00 72.88 206 PRO A CA 1
ATOM 1643 C C . PRO A 1 206 ? 5.348 17.736 -7.820 1.00 72.88 206 PRO A C 1
ATOM 1645 O O . PRO A 1 206 ? 4.796 16.697 -8.165 1.00 72.88 206 PRO A O 1
ATOM 1648 N N . GLU A 1 207 ? 4.801 18.935 -8.035 1.00 76.25 207 GLU A N 1
ATOM 1649 C CA . GLU A 1 207 ? 3.471 19.154 -8.612 1.00 76.25 207 GLU A CA 1
ATOM 1650 C C . GLU A 1 207 ? 3.358 18.683 -10.073 1.00 76.25 207 GLU A C 1
ATOM 1652 O O . GLU A 1 207 ? 2.262 18.394 -10.546 1.00 76.25 207 GLU A O 1
ATOM 1657 N N . HIS A 1 208 ? 4.480 18.562 -10.787 1.00 81.88 208 HIS A N 1
ATOM 1658 C CA . HIS A 1 208 ? 4.520 18.094 -12.176 1.00 81.88 208 HIS A CA 1
ATOM 1659 C C . HIS A 1 208 ? 4.942 16.627 -12.298 1.00 81.88 208 HIS A C 1
ATOM 1661 O O . HIS A 1 208 ? 5.241 16.174 -13.404 1.00 81.88 208 HIS A O 1
ATOM 1667 N N . ILE A 1 209 ? 5.012 15.885 -11.191 1.00 76.75 209 ILE A N 1
ATOM 1668 C CA . ILE A 1 209 ? 5.481 14.500 -11.165 1.00 76.75 209 ILE A CA 1
ATOM 1669 C C . ILE A 1 209 ? 4.431 13.610 -10.513 1.00 76.75 209 ILE A C 1
ATOM 1671 O O . ILE A 1 209 ? 3.987 13.858 -9.394 1.00 76.75 209 ILE A O 1
ATOM 1675 N N . ARG A 1 210 ? 4.096 12.506 -11.176 1.00 70.19 210 ARG A N 1
ATOM 1676 C CA . ARG A 1 210 ? 3.272 11.432 -10.611 1.00 70.19 210 ARG A CA 1
ATOM 1677 C C . ARG A 1 210 ? 3.943 10.069 -10.812 1.00 70.19 210 ARG A C 1
ATOM 1679 O O . ARG A 1 210 ? 4.851 9.963 -11.631 1.00 70.19 210 ARG A O 1
ATOM 1686 N N . PRO A 1 211 ? 3.534 9.006 -10.109 1.00 64.25 211 PRO A N 1
ATOM 1687 C CA . PRO A 1 211 ? 4.073 7.665 -10.346 1.00 64.25 211 PRO A CA 1
ATOM 1688 C C . PRO A 1 211 ? 3.828 7.160 -11.782 1.00 64.25 211 PRO A C 1
ATOM 1690 O O . PRO A 1 211 ? 2.802 7.472 -12.377 1.00 64.25 211 PRO A O 1
ATOM 1693 N N . ASP A 1 212 ? 4.751 6.356 -12.329 1.00 64.06 212 ASP A N 1
ATOM 1694 C CA . ASP A 1 212 ? 4.595 5.703 -13.645 1.00 64.06 212 ASP A CA 1
ATOM 1695 C C . ASP A 1 212 ? 3.503 4.614 -13.594 1.00 64.06 212 ASP A C 1
ATOM 1697 O O . ASP A 1 212 ? 3.738 3.505 -13.104 1.00 64.06 212 ASP A O 1
ATOM 1701 N N . LEU A 1 213 ? 2.304 4.946 -14.094 1.00 52.69 213 LEU A N 1
ATOM 1702 C CA . LEU A 1 213 ? 1.086 4.117 -14.086 1.00 52.69 213 LEU A CA 1
ATOM 1703 C C . LEU A 1 213 ? 1.035 3.058 -15.204 1.00 52.69 213 LEU A C 1
ATOM 1705 O O . LEU A 1 213 ? -0.043 2.601 -15.582 1.00 52.69 213 LEU A O 1
ATOM 1709 N N . ASN A 1 214 ? 2.176 2.590 -15.723 1.00 47.03 214 ASN A N 1
ATOM 1710 C CA . ASN A 1 214 ? 2.225 1.480 -16.693 1.00 47.03 214 ASN A CA 1
ATOM 1711 C C . ASN A 1 214 ? 1.616 0.146 -16.188 1.00 47.03 214 ASN A C 1
ATOM 1713 O O . ASN A 1 214 ? 1.614 -0.854 -16.909 1.00 47.03 214 ASN A O 1
ATOM 1717 N N . TYR A 1 215 ? 1.070 0.118 -14.973 1.00 46.28 215 TYR A N 1
ATOM 1718 C CA . TYR A 1 215 ? 0.203 -0.935 -14.471 1.00 46.28 215 TYR A CA 1
ATOM 1719 C C . TYR A 1 215 ? -1.202 -0.381 -14.233 1.00 46.28 215 TYR A C 1
ATOM 1721 O O . TYR A 1 215 ? -1.375 0.617 -13.536 1.00 46.28 215 TYR A O 1
ATOM 1729 N N . ARG A 1 216 ? -2.221 -1.053 -14.783 1.00 44.41 216 ARG A N 1
ATOM 1730 C CA . ARG A 1 216 ? -3.613 -0.762 -14.427 1.00 44.41 216 ARG A CA 1
ATOM 1731 C C . ARG A 1 216 ? -3.952 -1.509 -13.144 1.00 44.41 216 ARG A C 1
ATOM 1733 O O . ARG A 1 216 ? -3.802 -2.732 -13.082 1.00 44.41 216 ARG A O 1
ATOM 1740 N N . VAL A 1 217 ? -4.410 -0.762 -12.150 1.00 42.06 217 VAL A N 1
ATOM 1741 C CA . VAL A 1 217 ? -4.996 -1.304 -10.926 1.00 42.06 217 VAL A CA 1
ATOM 1742 C C . VAL A 1 217 ? -6.510 -1.250 -11.076 1.00 42.06 217 VAL A C 1
ATOM 1744 O O . VAL A 1 217 ? -7.056 -0.165 -11.266 1.00 42.06 217 VAL A O 1
ATOM 1747 N N . ASP A 1 218 ? -7.160 -2.414 -11.048 1.00 43.94 218 ASP A N 1
ATOM 1748 C CA . ASP A 1 218 ? -8.625 -2.506 -10.988 1.00 43.94 218 ASP A CA 1
ATOM 1749 C C . ASP A 1 218 ? -9.035 -2.732 -9.521 1.00 43.94 218 ASP A C 1
ATOM 1751 O O . ASP A 1 218 ? -8.492 -3.657 -8.893 1.00 43.94 218 ASP A O 1
ATOM 1755 N N . PRO A 1 219 ? -9.905 -1.876 -8.955 1.00 40.97 219 PRO A N 1
ATOM 1756 C CA . PRO A 1 219 ? -10.437 -2.036 -7.604 1.00 40.97 219 PRO A CA 1
ATOM 1757 C C . PRO A 1 219 ? -11.438 -3.193 -7.468 1.00 40.97 219 PRO A C 1
ATOM 1759 O O . PRO A 1 219 ? -12.103 -3.550 -8.467 1.00 40.97 219 PRO A O 1
#

Radius of gyration: 19.15 Å; chains: 1; bounding box: 40×55×50 Å

Secondary structure (DSSP, 8-state):
-HHHHHHHHHT-TT-EEEEEEEEETTEEEEEEEEEEEEEEGGGTEEEEEEEEE-GGGGGGTHHHHHHHHHHHHHHHTT--EEEEEE-TTTHHHHHHTT-BSS--S-HHHHTTTSPP-TTPEEEEEEPPTTSSGGGTTTS---S---S-PPPTT-EEEEEEE-TTSTTSEEEEEEEEEEEEE-TTSSEEEEEE-TTS-GGG-EEE-GGGEEE---SEEE-

Organism: NCBI:txid1561963

pLDDT: mean 76.03, std 16.02, range [26.16, 94.69]

Foldseek 3Di:
DVVVVVVCQPPDPQKDKKFWWADDDPDDIDTFWIWIKGDPLVLLEIETEDGDGHPVCPVVCVSLVRQLVVLVVSLVSRRFKYKYFAAPVCPVQVVLQQKDLPAPDDCVSCPPPDDDDPRTRIIMHTRDNVSQQNNGSRDDDDDPDPDHDDDFFAKKWFWDADCPDPVRIDTAIWGFHDWDQDPVRFIWTFIGGPPDDPVPTDIDGPVRIGHDPSIDIDD

InterPro domains:
  IPR000182 GNAT domain [PF00583] (17-99)
  IPR000182 GNAT domain [PS51186] (1-128)
  IPR016181 Acyl-CoA N-acyltransferase [SSF55729] (21-128)
  IPR016197 Chromo-like domain superfamily [SSF54160] (150-210)
  IPR025995 RNA binding activity-knot of a chromodomain [PF11717] (164-209)
  IPR037800 Histone acetyltransferase GCN5 [PTHR45750] (5-129)